Protein AF-A0A933XWE4-F1 (afdb_monomer)

Structure (mmCIF, N/CA/C/O backbone):
data_AF-A0A933XWE4-F1
#
_entry.id   AF-A0A933XWE4-F1
#
loop_
_atom_site.group_PDB
_atom_site.id
_atom_site.type_symbol
_atom_site.label_atom_id
_atom_site.label_alt_id
_atom_site.label_comp_id
_atom_site.label_asym_id
_atom_site.label_entity_id
_atom_site.label_seq_id
_atom_site.pdbx_PDB_ins_code
_atom_site.Cartn_x
_atom_site.Cartn_y
_atom_site.Cartn_z
_atom_site.occupancy
_atom_site.B_iso_or_equiv
_atom_site.auth_seq_id
_atom_site.auth_comp_id
_atom_site.auth_asym_id
_atom_site.auth_atom_id
_atom_site.pdbx_PDB_model_num
ATOM 1 N N . MET A 1 1 ? 40.757 90.694 -33.654 1.00 44.16 1 MET A N 1
ATOM 2 C CA . MET A 1 1 ? 40.152 89.371 -33.926 1.00 44.16 1 MET A CA 1
ATOM 3 C C . MET A 1 1 ? 39.195 89.024 -32.798 1.00 44.16 1 MET A C 1
ATOM 5 O O . MET A 1 1 ? 39.593 88.466 -31.791 1.00 44.16 1 MET A O 1
ATOM 9 N N . SER A 1 2 ? 37.948 89.461 -32.940 1.00 42.09 2 SER A N 1
ATOM 10 C CA . SER A 1 2 ? 36.821 89.141 -32.066 1.00 42.09 2 SER A CA 1
ATOM 11 C C . SER A 1 2 ? 35.591 89.208 -32.957 1.00 42.09 2 SER A C 1
ATOM 13 O O . SER A 1 2 ? 35.287 90.274 -33.492 1.00 42.09 2 SER A O 1
ATOM 15 N N . ARG A 1 3 ? 34.948 88.066 -33.201 1.00 41.84 3 ARG A N 1
ATOM 16 C CA . ARG A 1 3 ? 33.628 87.997 -33.830 1.00 41.84 3 ARG A CA 1
ATOM 17 C C . ARG A 1 3 ? 32.854 86.848 -33.199 1.00 41.84 3 ARG A C 1
ATOM 19 O O . ARG A 1 3 ? 33.143 85.682 -33.437 1.00 41.84 3 ARG A O 1
ATOM 26 N N . ARG A 1 4 ? 31.881 87.232 -32.374 1.00 46.72 4 ARG A N 1
ATOM 27 C CA . ARG A 1 4 ? 30.731 86.413 -31.993 1.00 46.72 4 ARG A CA 1
ATOM 28 C C . ARG A 1 4 ? 29.883 86.168 -33.239 1.00 46.72 4 ARG A C 1
ATOM 30 O O . ARG A 1 4 ? 29.555 87.133 -33.924 1.00 46.72 4 ARG A O 1
ATOM 37 N N . ILE A 1 5 ? 29.502 84.916 -33.481 1.00 51.56 5 ILE A N 1
ATOM 38 C CA . ILE A 1 5 ? 28.400 84.541 -34.374 1.00 51.56 5 ILE A CA 1
ATOM 39 C C . ILE A 1 5 ? 27.646 83.374 -33.711 1.00 51.56 5 ILE A C 1
ATOM 41 O O . ILE A 1 5 ? 28.130 82.251 -33.658 1.00 51.56 5 ILE A O 1
ATOM 45 N N . MET A 1 6 ? 26.476 83.685 -33.165 1.00 41.25 6 MET A N 1
ATOM 46 C CA . MET A 1 6 ? 25.270 82.836 -33.153 1.00 41.25 6 MET A CA 1
ATOM 47 C C . MET A 1 6 ? 24.348 83.407 -34.254 1.00 41.25 6 MET A C 1
ATOM 49 O O . MET A 1 6 ? 24.630 84.536 -34.675 1.00 41.25 6 MET A O 1
ATOM 53 N N . PRO A 1 7 ? 23.229 82.785 -34.688 1.00 52.88 7 PRO A N 1
ATOM 54 C CA . PRO A 1 7 ? 22.579 81.516 -34.299 1.00 52.88 7 PRO A CA 1
ATOM 55 C C . PRO A 1 7 ? 22.177 80.651 -35.529 1.00 52.88 7 PRO A C 1
ATOM 57 O O . PRO A 1 7 ? 22.310 81.118 -36.647 1.00 52.88 7 PRO A O 1
ATOM 60 N N . VAL A 1 8 ? 21.593 79.455 -35.350 1.00 47.91 8 VAL A N 1
ATOM 61 C CA . VAL A 1 8 ? 20.372 79.033 -36.084 1.00 47.91 8 VAL A CA 1
ATOM 62 C C . VAL A 1 8 ? 19.588 78.057 -35.204 1.00 47.91 8 VAL A C 1
ATOM 64 O O . VAL A 1 8 ? 20.104 77.055 -34.718 1.00 47.91 8 VAL A O 1
ATOM 67 N N . LEU A 1 9 ? 18.328 78.419 -35.006 1.00 45.09 9 LEU A N 1
ATOM 68 C CA . LEU A 1 9 ? 17.251 77.717 -34.331 1.00 45.09 9 LEU A CA 1
ATOM 69 C C . LEU A 1 9 ? 16.587 76.752 -35.331 1.00 45.09 9 LEU A C 1
ATOM 71 O O . LEU A 1 9 ? 16.231 77.187 -36.423 1.00 45.09 9 LEU A O 1
ATOM 75 N N . ALA A 1 10 ? 16.356 75.491 -34.968 1.00 45.69 10 ALA A N 1
ATOM 76 C CA . ALA A 1 10 ? 15.346 74.663 -35.631 1.00 45.69 10 ALA A CA 1
ATOM 77 C C . ALA A 1 10 ? 14.723 73.698 -34.618 1.00 45.69 10 ALA A C 1
ATOM 79 O O . ALA A 1 10 ? 15.380 72.822 -34.061 1.00 45.69 10 ALA A O 1
ATOM 80 N N . ALA A 1 11 ? 13.446 73.941 -34.351 1.00 49.00 11 ALA A N 1
ATOM 81 C CA . ALA A 1 11 ? 12.576 73.178 -33.481 1.00 49.00 11 ALA A CA 1
ATOM 82 C C . ALA A 1 11 ? 12.181 71.840 -34.117 1.00 49.00 11 ALA A C 1
ATOM 84 O O . ALA A 1 11 ? 11.856 71.825 -35.299 1.00 49.00 11 ALA A O 1
ATOM 85 N N . VAL A 1 12 ? 12.082 70.770 -33.322 1.00 52.06 12 VAL A N 1
ATOM 86 C CA . VAL A 1 12 ? 11.165 69.651 -33.600 1.00 52.06 12 VAL A CA 1
ATOM 87 C C . VAL A 1 12 ? 10.596 69.139 -32.272 1.00 52.06 12 VAL A C 1
ATOM 89 O O . VAL A 1 12 ? 11.268 68.488 -31.480 1.00 52.06 12 VAL A O 1
ATOM 92 N N . THR A 1 13 ? 9.363 69.577 -32.025 1.00 46.75 13 THR A N 1
ATOM 93 C CA . THR A 1 13 ? 8.216 68.859 -31.444 1.00 46.75 13 THR A CA 1
ATOM 94 C C . THR A 1 13 ? 8.470 67.529 -30.730 1.00 46.75 13 THR A C 1
ATOM 96 O O . THR A 1 13 ? 8.999 66.578 -31.302 1.00 46.75 13 THR A O 1
ATOM 99 N N . GLY A 1 14 ? 7.977 67.453 -29.493 1.00 47.03 14 GLY A N 1
ATOM 100 C CA . GLY A 1 14 ? 8.061 66.270 -28.653 1.00 47.03 14 GLY A CA 1
ATOM 101 C C . GLY A 1 14 ? 7.287 65.054 -29.148 1.00 47.03 14 GLY A C 1
ATOM 102 O O . GLY A 1 14 ? 6.344 65.164 -29.920 1.00 47.03 14 GLY A O 1
ATOM 103 N N . VAL A 1 15 ? 7.665 63.909 -28.588 1.00 54.28 15 VAL A N 1
ATOM 104 C CA . VAL A 1 15 ? 6.812 62.747 -28.346 1.00 54.28 15 VAL A CA 1
ATOM 105 C C . VAL A 1 15 ? 7.338 62.110 -27.059 1.00 54.28 15 VAL A C 1
ATOM 107 O O . VAL A 1 15 ? 8.483 61.667 -26.991 1.00 54.28 15 VAL A O 1
ATOM 110 N N . LEU A 1 16 ? 6.500 62.107 -26.022 1.00 53.75 16 LEU A N 1
ATOM 111 C CA . LEU A 1 16 ? 6.608 61.220 -24.868 1.00 53.75 16 LEU A CA 1
ATOM 112 C C . LEU A 1 16 ? 6.594 59.778 -25.384 1.00 53.75 16 LEU A C 1
ATOM 114 O O . LEU A 1 16 ? 5.532 59.235 -25.675 1.00 53.75 16 LEU A O 1
ATOM 118 N N . LEU A 1 17 ? 7.764 59.160 -25.512 1.00 51.81 17 LEU A N 1
ATOM 119 C CA . LEU A 1 17 ? 7.870 57.731 -25.768 1.00 51.81 17 LEU A CA 1
ATOM 120 C C . LEU A 1 17 ? 8.214 57.056 -24.444 1.00 51.81 17 LEU A C 1
ATOM 122 O O . LEU A 1 17 ? 9.366 56.990 -24.021 1.00 51.81 17 LEU A O 1
ATOM 126 N N . PHE A 1 18 ? 7.147 56.617 -23.774 1.00 53.03 18 PHE A N 1
ATOM 127 C CA . PHE A 1 18 ? 7.153 55.610 -22.723 1.00 53.03 18 PHE A CA 1
ATOM 128 C C . PHE A 1 18 ? 7.928 54.379 -23.220 1.00 53.03 18 PHE A C 1
ATOM 130 O O . PHE A 1 18 ? 7.352 53.430 -23.745 1.00 53.03 18 PHE A O 1
ATOM 137 N N . LEU A 1 19 ? 9.245 54.359 -23.029 1.00 53.38 19 LEU A N 1
ATOM 138 C CA . LEU A 1 19 ? 10.004 53.115 -22.968 1.00 53.38 19 LEU A CA 1
ATOM 139 C C . LEU A 1 19 ? 9.802 52.544 -21.567 1.00 53.38 19 LEU A C 1
ATOM 141 O O . LEU A 1 19 ? 10.686 52.544 -20.715 1.00 53.38 19 LEU A O 1
ATOM 145 N N . GLY A 1 20 ? 8.569 52.086 -21.334 1.00 49.78 20 GLY A N 1
ATOM 146 C CA . GLY A 1 20 ? 8.285 51.102 -20.312 1.00 49.78 20 GLY A CA 1
ATOM 147 C C . GLY A 1 20 ? 9.062 49.853 -20.686 1.00 49.78 20 GLY A C 1
ATOM 148 O O . GLY A 1 20 ? 8.585 49.020 -21.452 1.00 49.78 20 GLY A O 1
ATOM 149 N N . VAL A 1 21 ? 10.287 49.752 -20.175 1.00 55.03 21 VAL A N 1
ATOM 150 C CA . VAL A 1 21 ? 11.018 48.495 -20.114 1.00 55.03 21 VAL A CA 1
ATOM 151 C C . VAL A 1 21 ? 10.189 47.601 -19.198 1.00 55.03 21 VAL A C 1
ATOM 153 O O . VAL A 1 21 ? 10.363 47.588 -17.982 1.00 55.03 21 VAL A O 1
ATOM 156 N N . CYS A 1 22 ? 9.228 46.886 -19.783 1.00 47.56 22 CYS A N 1
ATOM 157 C CA . CYS A 1 22 ? 8.700 45.677 -19.188 1.00 47.56 22 CYS A CA 1
ATOM 158 C C . CYS A 1 22 ? 9.882 44.713 -19.128 1.00 47.56 22 CYS A C 1
ATOM 160 O O . CYS A 1 22 ? 10.109 43.931 -20.050 1.00 47.56 22 CYS A O 1
ATOM 162 N N . LEU A 1 23 ? 10.653 44.777 -18.037 1.00 55.56 23 LEU A N 1
ATOM 163 C CA . LEU A 1 23 ? 11.290 43.579 -17.528 1.00 55.56 23 LEU A CA 1
ATOM 164 C C . LEU A 1 23 ? 10.131 42.631 -17.243 1.00 55.56 23 LEU A C 1
ATOM 166 O O . LEU A 1 23 ? 9.536 42.657 -16.168 1.00 55.56 23 LEU A O 1
ATOM 170 N N . ALA A 1 24 ? 9.778 41.830 -18.245 1.00 52.16 24 ALA A N 1
ATOM 171 C CA . ALA A 1 24 ? 9.102 40.576 -18.032 1.00 52.16 24 ALA A CA 1
ATOM 172 C C . ALA A 1 24 ? 10.086 39.732 -17.223 1.00 52.16 24 ALA A C 1
ATOM 174 O O . ALA A 1 24 ? 10.819 38.896 -17.748 1.00 52.16 24 ALA A O 1
ATOM 175 N N . THR A 1 25 ? 10.135 39.996 -15.917 1.00 52.78 25 THR A N 1
ATOM 176 C CA . THR A 1 25 ? 10.432 38.962 -14.956 1.00 52.78 25 THR A CA 1
ATOM 177 C C . THR A 1 25 ? 9.382 37.907 -15.255 1.00 52.78 25 THR A C 1
ATOM 179 O O . THR A 1 25 ? 8.219 38.003 -14.866 1.00 52.78 25 THR A O 1
ATOM 182 N N . THR A 1 26 ? 9.773 36.909 -16.050 1.00 50.06 26 THR A N 1
ATOM 183 C CA . THR A 1 26 ? 9.203 35.584 -15.890 1.00 50.06 26 THR A CA 1
ATOM 184 C C . THR A 1 26 ? 9.418 35.297 -14.416 1.00 50.06 26 THR A C 1
ATOM 186 O O . THR A 1 26 ? 10.503 34.948 -13.959 1.00 50.06 26 THR A O 1
ATOM 189 N N . THR A 1 27 ? 8.391 35.610 -13.634 1.00 46.41 27 THR A N 1
ATOM 190 C CA . THR A 1 27 ? 8.174 34.986 -12.356 1.00 46.41 27 THR A CA 1
ATOM 191 C C . THR A 1 27 ? 8.066 33.532 -12.748 1.00 46.41 27 THR A C 1
ATOM 193 O O . THR A 1 27 ? 7.075 33.101 -13.335 1.00 46.41 27 THR A O 1
ATOM 196 N N . TYR A 1 28 ? 9.175 32.814 -12.583 1.00 41.78 28 TYR A N 1
ATOM 197 C CA . TYR A 1 28 ? 9.176 31.371 -12.622 1.00 41.78 28 TYR A CA 1
ATOM 198 C C . TYR A 1 28 ? 8.168 30.978 -11.552 1.00 41.78 28 TYR A C 1
ATOM 200 O O . TYR A 1 28 ? 8.438 31.056 -10.353 1.00 41.78 28 TYR A O 1
ATOM 208 N N . ARG A 1 29 ? 6.931 30.752 -11.994 1.00 43.66 29 ARG A N 1
ATOM 209 C CA . ARG A 1 29 ? 5.822 30.374 -11.144 1.00 43.66 29 ARG A CA 1
ATOM 210 C C . ARG A 1 29 ? 6.191 28.967 -10.737 1.00 43.66 29 ARG A C 1
ATOM 212 O O . ARG A 1 29 ? 6.047 28.049 -11.538 1.00 43.66 29 ARG A O 1
ATOM 219 N N . GLY A 1 30 ? 6.821 28.867 -9.565 1.00 41.59 30 GLY A N 1
ATOM 220 C CA . GLY A 1 30 ? 7.278 27.607 -9.013 1.00 41.59 30 GLY A CA 1
ATOM 221 C C . GLY A 1 30 ? 6.156 26.606 -9.190 1.00 41.59 30 GLY A C 1
ATOM 222 O O . GLY A 1 30 ? 5.011 26.901 -8.833 1.00 41.59 30 GLY A O 1
ATOM 223 N N . HIS A 1 31 ? 6.473 25.474 -9.814 1.00 38.72 31 HIS A N 1
ATOM 224 C CA . HIS A 1 31 ? 5.598 24.325 -9.735 1.00 38.72 31 HIS A CA 1
ATOM 225 C C . HIS A 1 31 ? 5.298 24.142 -8.251 1.00 38.72 31 HIS A C 1
ATOM 227 O O . HIS A 1 31 ? 6.202 23.888 -7.457 1.00 38.72 31 HIS A O 1
ATOM 233 N N . THR A 1 32 ? 4.046 24.375 -7.867 1.00 39.50 32 THR A N 1
ATOM 234 C CA . THR A 1 32 ? 3.511 23.893 -6.604 1.00 39.50 32 THR A CA 1
ATOM 235 C C . THR A 1 32 ? 3.770 22.397 -6.625 1.00 39.50 32 THR A C 1
ATOM 237 O O . THR A 1 32 ? 3.114 21.677 -7.379 1.00 39.50 32 THR A O 1
ATOM 240 N N . SER A 1 33 ? 4.804 21.967 -5.902 1.00 38.66 33 SER A N 1
ATOM 241 C CA . SER A 1 33 ? 5.084 20.562 -5.652 1.00 38.66 33 SER A CA 1
ATOM 242 C C . SER A 1 33 ? 3.788 19.948 -5.151 1.00 38.66 33 SER A C 1
ATOM 244 O O . SER A 1 33 ? 3.179 20.486 -4.220 1.00 38.66 33 SER A O 1
ATOM 246 N N . VAL A 1 34 ? 3.325 18.895 -5.818 1.00 33.50 34 VAL A N 1
ATOM 247 C CA . VAL A 1 34 ? 2.153 18.167 -5.350 1.00 33.50 34 VAL A CA 1
ATOM 248 C C . VAL A 1 34 ? 2.446 17.676 -3.934 1.00 33.50 34 VAL A C 1
ATOM 250 O O . VAL A 1 34 ? 3.563 17.302 -3.588 1.00 33.50 34 VAL A O 1
ATOM 253 N N . GLU A 1 35 ? 1.412 17.799 -3.120 1.00 39.75 35 GLU A N 1
ATOM 254 C CA . GLU A 1 35 ? 1.276 17.474 -1.710 1.00 39.75 35 GLU A CA 1
ATOM 255 C C . GLU A 1 35 ? 1.380 15.952 -1.509 1.00 39.75 35 GLU A C 1
ATOM 257 O O . GLU A 1 35 ? 0.400 15.280 -1.197 1.00 39.75 35 GLU A O 1
ATOM 262 N N . GLU A 1 36 ? 2.548 15.377 -1.793 1.00 43.97 36 GLU A N 1
ATOM 263 C CA . GLU A 1 36 ? 2.801 13.953 -1.581 1.00 43.97 36 GLU A CA 1
ATOM 264 C C . GLU A 1 36 ? 3.171 13.705 -0.112 1.00 43.97 36 GLU A C 1
ATOM 266 O O . GLU A 1 36 ? 4.017 14.421 0.447 1.00 43.97 36 GLU A O 1
ATOM 271 N N . PRO A 1 37 ? 2.505 12.741 0.558 1.00 47.03 37 PRO A N 1
ATOM 272 C CA . PRO A 1 37 ? 2.812 12.407 1.938 1.00 47.03 37 PRO A CA 1
ATOM 273 C C . PRO A 1 37 ? 4.269 11.969 2.027 1.00 47.03 37 PRO A C 1
ATOM 275 O O . PRO A 1 37 ? 4.711 11.116 1.265 1.00 47.03 37 PRO A O 1
ATOM 278 N N . GLN A 1 38 ? 5.004 12.569 2.962 1.00 41.25 38 GLN A N 1
ATOM 279 C CA . GLN A 1 38 ? 6.410 12.247 3.162 1.00 41.25 38 GLN A CA 1
ATOM 280 C C . GLN A 1 38 ? 6.559 10.752 3.472 1.00 41.25 38 GLN A C 1
ATOM 282 O O . GLN A 1 38 ? 5.793 10.230 4.292 1.00 41.25 38 GLN A O 1
ATOM 287 N N . PRO A 1 39 ? 7.531 10.070 2.855 1.00 55.03 39 PRO A N 1
ATOM 288 C CA . PRO A 1 39 ? 7.786 8.672 3.142 1.00 55.03 39 PRO A CA 1
ATOM 289 C C . PRO A 1 39 ? 8.041 8.403 4.622 1.00 55.03 39 PRO A C 1
ATOM 291 O O . PRO A 1 39 ? 8.788 9.128 5.278 1.00 55.03 39 PRO A O 1
ATOM 294 N N . THR A 1 40 ? 7.429 7.344 5.150 1.00 64.25 40 THR A N 1
ATOM 295 C CA . THR A 1 40 ? 7.523 6.982 6.577 1.00 64.25 40 THR A CA 1
ATOM 296 C C . THR A 1 40 ? 8.461 5.804 6.839 1.00 64.25 40 THR A C 1
ATOM 298 O O . THR A 1 40 ? 8.684 5.431 7.990 1.00 64.25 40 THR A O 1
ATOM 301 N N . SER A 1 41 ? 9.028 5.218 5.780 1.00 77.44 41 SER A N 1
ATOM 302 C CA . SER A 1 41 ? 10.003 4.129 5.848 1.00 77.44 41 SER A CA 1
ATOM 303 C C . SER A 1 41 ? 11.023 4.216 4.713 1.00 77.44 41 SER A C 1
ATOM 305 O O . SER A 1 41 ? 10.725 4.748 3.641 1.00 77.44 41 SER A O 1
ATOM 307 N N . ASP A 1 42 ? 12.199 3.622 4.919 1.00 82.75 42 ASP A N 1
ATOM 308 C CA . ASP A 1 42 ? 13.248 3.536 3.895 1.00 82.75 42 ASP A CA 1
ATOM 309 C C . ASP A 1 42 ? 12.757 2.798 2.639 1.00 82.75 42 ASP A C 1
ATOM 311 O O . ASP A 1 42 ? 13.038 3.210 1.517 1.00 82.75 42 ASP A O 1
ATOM 315 N N . GLY A 1 43 ? 11.938 1.755 2.810 1.00 88.88 43 GLY A N 1
ATOM 316 C CA . GLY A 1 43 ? 11.326 1.029 1.697 1.00 88.88 43 GLY A CA 1
ATOM 317 C C . GLY A 1 43 ? 10.391 1.895 0.851 1.00 88.88 43 GLY A C 1
ATOM 318 O O . GLY A 1 43 ? 10.402 1.777 -0.374 1.00 88.88 43 GLY A O 1
ATOM 319 N N . GLN A 1 44 ? 9.626 2.791 1.486 1.00 83.88 44 GLN A N 1
ATOM 320 C CA . GLN A 1 44 ? 8.777 3.753 0.783 1.00 83.88 44 GLN A CA 1
ATOM 321 C C . GLN A 1 44 ? 9.611 4.795 0.031 1.00 83.88 44 GLN A C 1
ATOM 323 O O . GLN A 1 44 ? 9.346 5.024 -1.146 1.00 83.88 44 GLN A O 1
ATOM 328 N N . LEU A 1 45 ? 10.642 5.366 0.671 1.00 84.25 45 LEU A N 1
ATOM 329 C CA . LEU A 1 45 ? 11.567 6.311 0.026 1.00 84.25 45 LEU A CA 1
ATOM 330 C C . LEU A 1 45 ? 12.157 5.706 -1.245 1.00 84.25 45 LEU A C 1
ATOM 332 O O . LEU A 1 45 ? 12.066 6.287 -2.318 1.00 84.25 45 LEU A O 1
ATOM 336 N N . ILE A 1 46 ? 12.700 4.492 -1.141 1.00 95.00 46 ILE A N 1
ATOM 337 C CA . ILE A 1 46 ? 13.326 3.813 -2.277 1.00 95.00 46 ILE A CA 1
ATOM 338 C C . ILE A 1 46 ? 12.292 3.498 -3.364 1.00 95.00 46 ILE A C 1
ATOM 340 O O . ILE A 1 46 ? 12.602 3.610 -4.546 1.00 95.00 46 ILE A O 1
ATOM 344 N N . PHE A 1 47 ? 11.074 3.097 -2.994 1.00 93.19 47 PHE A N 1
ATOM 345 C CA . PHE A 1 47 ? 10.003 2.821 -3.953 1.00 93.19 47 PHE A CA 1
ATOM 346 C C . PHE A 1 47 ? 9.608 4.071 -4.756 1.00 93.19 47 PHE A C 1
ATOM 348 O O . PHE A 1 47 ? 9.374 3.984 -5.964 1.00 93.19 47 PHE A O 1
ATOM 355 N N . GLU A 1 48 ? 9.557 5.227 -4.101 1.00 86.38 48 GLU A N 1
ATOM 356 C CA . GLU A 1 48 ? 9.273 6.517 -4.730 1.00 86.38 48 GLU A CA 1
ATOM 357 C C . GLU A 1 48 ? 10.457 6.998 -5.581 1.00 86.38 48 GLU A C 1
ATOM 359 O O . GLU A 1 48 ? 10.294 7.221 -6.782 1.00 86.38 48 GLU A O 1
ATOM 364 N N . ASP A 1 49 ? 11.663 7.040 -5.009 1.00 88.94 49 ASP A N 1
ATOM 365 C CA . ASP A 1 49 ? 12.886 7.527 -5.661 1.00 88.94 49 ASP A CA 1
ATOM 366 C C . ASP A 1 49 ? 13.301 6.676 -6.868 1.00 88.94 49 ASP A C 1
ATOM 368 O O . ASP A 1 49 ? 13.800 7.191 -7.871 1.00 88.94 49 ASP A O 1
ATOM 372 N N . ALA A 1 50 ? 13.083 5.359 -6.803 1.00 94.62 50 ALA A N 1
ATOM 373 C CA . ALA A 1 50 ? 13.335 4.461 -7.927 1.00 94.62 50 ALA A CA 1
ATOM 374 C C . ALA A 1 50 ? 12.274 4.588 -9.036 1.00 94.62 50 ALA A C 1
ATOM 376 O O . ALA A 1 50 ? 12.406 3.957 -10.084 1.00 94.62 50 ALA A O 1
ATOM 377 N N . GLY A 1 51 ? 11.221 5.387 -8.835 1.00 92.75 51 GLY A N 1
ATOM 378 C CA . GLY A 1 51 ? 10.159 5.597 -9.811 1.00 92.75 51 GLY A CA 1
ATOM 379 C C . GLY A 1 51 ? 9.170 4.436 -9.911 1.00 92.75 51 GLY A C 1
ATOM 380 O O . GLY A 1 51 ? 8.402 4.379 -10.873 1.00 92.75 51 GLY A O 1
ATOM 381 N N . CYS A 1 52 ? 9.131 3.521 -8.933 1.00 96.62 52 CYS A N 1
ATOM 382 C CA . CYS A 1 52 ? 8.174 2.410 -8.925 1.00 96.62 52 CYS A CA 1
ATOM 383 C C . CYS A 1 52 ? 6.728 2.930 -8.946 1.00 96.62 52 CYS A C 1
ATOM 385 O O . CYS A 1 52 ? 5.871 2.355 -9.622 1.00 96.62 52 CYS A O 1
ATOM 387 N N . VAL A 1 53 ? 6.477 4.060 -8.273 1.00 87.12 53 VAL A N 1
ATOM 388 C CA . VAL A 1 53 ? 5.182 4.763 -8.239 1.00 87.12 53 VAL A CA 1
ATOM 389 C C . VAL A 1 53 ? 4.666 5.180 -9.614 1.00 87.12 53 VAL A C 1
ATOM 391 O O . VAL A 1 53 ? 3.455 5.242 -9.810 1.00 87.12 53 VAL A O 1
ATOM 394 N N . MET A 1 54 ? 5.546 5.400 -10.595 1.00 88.62 54 MET A N 1
ATOM 395 C CA . MET A 1 54 ? 5.137 5.827 -11.936 1.00 88.62 54 MET A CA 1
ATOM 396 C C . MET A 1 54 ? 4.297 4.766 -12.646 1.00 88.62 54 MET A C 1
ATOM 398 O O . MET A 1 54 ? 3.441 5.110 -13.455 1.00 88.62 54 MET A O 1
ATOM 402 N N . CYS A 1 55 ? 4.506 3.490 -12.316 1.00 96.56 55 CYS A N 1
ATOM 403 C CA . CYS A 1 55 ? 3.745 2.368 -12.864 1.00 96.56 55 CYS A CA 1
ATOM 404 C C . CYS A 1 55 ? 2.828 1.737 -11.809 1.00 96.56 55 CYS A C 1
ATOM 406 O O . CYS A 1 55 ? 1.663 1.459 -12.076 1.00 96.56 55 CYS A O 1
ATOM 408 N N . HIS A 1 56 ? 3.336 1.514 -10.598 1.00 95.25 56 HIS A N 1
ATOM 409 C CA . HIS A 1 56 ? 2.600 0.815 -9.544 1.00 95.25 56 HIS A CA 1
ATOM 410 C C . HIS A 1 56 ? 1.690 1.725 -8.708 1.00 95.25 56 HIS A C 1
ATOM 412 O O . HIS A 1 56 ? 0.841 1.212 -7.980 1.00 95.25 56 HIS A O 1
ATOM 418 N N . GLY A 1 57 ? 1.832 3.049 -8.834 1.00 83.88 57 GLY A N 1
ATOM 419 C CA . GLY A 1 57 ? 1.072 4.045 -8.082 1.00 83.88 57 GLY A CA 1
ATOM 420 C C . GLY A 1 57 ? 1.544 4.192 -6.632 1.00 83.88 57 GLY A C 1
ATOM 421 O O . GLY A 1 57 ? 2.067 3.257 -6.027 1.00 83.88 57 GLY A O 1
ATOM 422 N N . TYR A 1 58 ? 1.308 5.363 -6.032 1.00 74.75 58 TYR A N 1
ATOM 423 C CA . TYR A 1 58 ? 1.595 5.621 -4.607 1.00 74.75 58 TYR A CA 1
ATOM 424 C C . TYR A 1 58 ? 0.803 4.713 -3.658 1.00 74.75 58 TYR A C 1
ATOM 426 O O . TYR A 1 58 ? 1.179 4.517 -2.506 1.00 74.75 58 TYR A O 1
ATOM 434 N N . GLN A 1 59 ? -0.322 4.175 -4.133 1.00 74.81 59 GLN A N 1
ATOM 435 C CA . GLN A 1 59 ? -1.192 3.279 -3.370 1.00 74.81 59 GLN A CA 1
ATOM 436 C C . GLN A 1 59 ? -0.934 1.802 -3.690 1.00 74.81 59 GLN A C 1
ATOM 438 O O . GLN A 1 59 ? -1.613 0.951 -3.131 1.00 74.81 59 GLN A O 1
ATOM 443 N N . GLY A 1 60 ? 0.020 1.494 -4.578 1.00 84.00 60 GLY A N 1
ATOM 444 C CA . GLY A 1 60 ? 0.355 0.124 -4.960 1.00 84.00 60 GLY A CA 1
ATOM 445 C C . GLY A 1 60 ? -0.687 -0.568 -5.845 1.00 84.00 60 GLY A C 1
ATOM 446 O O . GLY A 1 60 ? -0.600 -1.777 -6.017 1.00 84.00 60 GLY A O 1
ATOM 447 N N . MET A 1 61 ? -1.659 0.152 -6.415 1.00 82.69 61 MET A N 1
ATOM 448 C CA . MET A 1 61 ? -2.797 -0.427 -7.150 1.00 82.69 61 MET A CA 1
ATOM 449 C C . MET A 1 61 ? -2.487 -0.789 -8.615 1.00 82.69 61 MET A C 1
ATOM 451 O O . MET A 1 61 ? -3.353 -1.285 -9.342 1.00 82.69 61 MET A O 1
ATOM 455 N N . GLY A 1 62 ? -1.257 -0.556 -9.078 1.00 90.81 62 GLY A N 1
ATOM 456 C CA . GLY A 1 62 ? -0.890 -0.804 -10.473 1.00 90.81 62 GLY A CA 1
ATOM 457 C C . GLY A 1 62 ? -1.534 0.184 -11.451 1.00 90.81 62 GLY A C 1
ATOM 458 O O . GLY A 1 62 ? -1.823 -0.182 -12.589 1.00 90.81 62 GLY A O 1
ATOM 459 N N . ASP A 1 63 ? -1.808 1.401 -10.982 1.00 83.00 63 ASP A N 1
ATOM 460 C CA . ASP A 1 63 ? -2.517 2.487 -11.668 1.00 83.00 63 ASP A CA 1
ATOM 461 C C . ASP A 1 63 ? -1.688 3.785 -11.707 1.00 83.00 63 ASP A C 1
ATOM 463 O O . ASP A 1 63 ? -2.229 4.890 -11.760 1.00 83.00 63 ASP A O 1
ATOM 467 N N . GLY A 1 64 ? -0.357 3.660 -11.658 1.00 83.00 64 GLY A N 1
ATOM 468 C CA . GLY A 1 64 ? 0.542 4.803 -11.795 1.00 83.00 64 GLY A CA 1
ATOM 469 C C . GLY A 1 64 ? 0.366 5.514 -13.141 1.00 83.00 64 GLY A C 1
ATOM 470 O O . GLY A 1 64 ? -0.191 4.956 -14.083 1.00 83.00 64 GLY A O 1
ATOM 471 N N . LEU A 1 65 ? 0.886 6.741 -13.253 1.00 86.00 65 LEU A N 1
ATOM 472 C CA . LEU A 1 65 ? 0.745 7.598 -14.441 1.00 86.00 65 LEU A CA 1
ATOM 473 C C . LEU A 1 65 ? 1.050 6.887 -15.775 1.00 86.00 65 LEU A C 1
ATOM 475 O O . LEU A 1 65 ? 0.456 7.215 -16.798 1.00 86.00 65 LEU A O 1
ATOM 479 N N . LEU A 1 66 ? 1.991 5.942 -15.775 1.00 90.50 66 LEU A N 1
ATOM 480 C CA . LEU A 1 66 ? 2.413 5.207 -16.966 1.00 90.50 66 LEU A CA 1
ATOM 481 C C . LEU A 1 66 ? 1.614 3.921 -17.214 1.00 90.50 66 LEU A C 1
ATOM 483 O O . LEU A 1 66 ? 1.751 3.346 -18.289 1.00 90.50 66 LEU A O 1
ATOM 487 N N . ALA A 1 67 ? 0.800 3.458 -16.260 1.00 90.00 67 ALA A N 1
ATOM 488 C CA . ALA A 1 67 ? 0.164 2.141 -16.287 1.00 90.00 67 ALA A CA 1
ATOM 489 C C . ALA A 1 67 ? -0.746 1.923 -17.507 1.00 90.00 67 ALA A C 1
ATOM 491 O O . ALA A 1 67 ? -0.679 0.858 -18.120 1.00 90.00 67 ALA A O 1
ATOM 492 N N . ASP A 1 68 ? -1.537 2.927 -17.896 1.00 87.56 68 ASP A N 1
ATOM 493 C CA . ASP A 1 68 ? -2.491 2.832 -19.015 1.00 87.56 68 ASP A CA 1
ATOM 494 C C . ASP A 1 68 ? -1.812 2.667 -20.387 1.00 87.56 68 ASP A C 1
ATOM 496 O O . ASP A 1 68 ? -2.436 2.207 -21.342 1.00 87.56 68 ASP A O 1
ATOM 500 N N . GLY A 1 69 ? -0.530 3.032 -20.501 1.00 88.88 69 GLY A N 1
ATOM 501 C CA . GLY A 1 69 ? 0.248 2.909 -21.736 1.00 88.88 69 GLY A CA 1
ATOM 502 C C . GLY A 1 69 ? 0.962 1.566 -21.907 1.00 88.88 69 GLY A C 1
ATOM 503 O O . GLY A 1 69 ? 1.653 1.377 -22.908 1.00 88.88 69 GLY A O 1
ATOM 504 N N . LEU A 1 70 ? 0.855 0.651 -20.939 1.00 91.50 70 LEU A N 1
ATOM 505 C CA . LEU A 1 70 ? 1.600 -0.608 -20.935 1.00 91.50 70 LEU A CA 1
ATOM 506 C C . LEU A 1 70 ? 0.743 -1.766 -21.447 1.00 91.50 70 LEU A C 1
ATOM 508 O O . LEU A 1 70 ? -0.381 -1.967 -20.998 1.00 91.50 70 LEU A O 1
ATOM 512 N N . GLU A 1 71 ? 1.312 -2.602 -22.320 1.00 92.19 71 GLU A N 1
ATOM 513 C CA . GLU A 1 71 ? 0.642 -3.824 -22.798 1.00 92.19 71 GLU A CA 1
ATOM 514 C C . GLU A 1 71 ? 0.323 -4.799 -21.655 1.00 92.19 71 GLU A C 1
ATOM 516 O O . GLU A 1 71 ? -0.702 -5.478 -21.661 1.00 92.19 71 GLU A O 1
ATOM 521 N N . THR A 1 72 ? 1.209 -4.867 -20.657 1.00 90.69 72 THR A N 1
ATOM 522 C CA . THR A 1 72 ? 1.000 -5.639 -19.429 1.00 90.69 72 THR A CA 1
ATOM 523 C C . THR A 1 72 ? 0.767 -4.681 -18.273 1.00 90.69 72 THR A C 1
ATOM 525 O O . THR A 1 72 ? 1.662 -3.910 -17.922 1.00 90.69 72 THR A O 1
ATOM 528 N N . LYS A 1 73 ? -0.411 -4.767 -17.645 1.00 92.50 73 LYS A N 1
ATOM 529 C CA . LYS A 1 73 ? -0.731 -3.938 -16.482 1.00 92.50 73 LYS A CA 1
ATOM 530 C C . LYS A 1 73 ? 0.254 -4.220 -15.331 1.00 92.50 73 LYS A C 1
ATOM 532 O O . LYS A 1 73 ? 0.501 -5.396 -15.029 1.00 92.50 73 LYS A O 1
ATOM 537 N N . PRO A 1 74 ? 0.794 -3.182 -14.664 1.00 96.25 74 PRO A N 1
ATOM 538 C CA . PRO A 1 74 ? 1.579 -3.355 -13.450 1.00 96.25 74 PRO A CA 1
ATOM 539 C C . PRO A 1 74 ? 0.802 -4.136 -12.390 1.00 96.25 74 PRO A C 1
ATOM 541 O O . PRO A 1 74 ? -0.425 -4.062 -12.302 1.00 96.25 74 PRO A O 1
ATOM 544 N N . ARG A 1 75 ? 1.521 -4.913 -11.578 1.00 94.50 75 ARG A N 1
ATOM 545 C CA . ARG A 1 75 ? 0.883 -5.702 -10.524 1.00 94.50 75 ARG A CA 1
ATOM 546 C C . ARG A 1 75 ? 0.262 -4.783 -9.475 1.00 94.50 75 ARG A C 1
ATOM 548 O O . ARG A 1 75 ? 0.929 -3.869 -8.996 1.00 94.50 75 ARG A O 1
ATOM 555 N N . ASP A 1 76 ? -0.980 -5.089 -9.122 1.00 89.38 76 ASP A N 1
ATOM 556 C CA . ASP A 1 76 ? -1.678 -4.524 -7.974 1.00 89.38 76 ASP A CA 1
ATOM 557 C C . ASP A 1 76 ? -1.186 -5.229 -6.701 1.00 89.38 76 ASP A C 1
ATOM 559 O O . ASP A 1 76 ? -1.466 -6.409 -6.479 1.00 89.38 76 ASP A O 1
ATOM 563 N N . PHE A 1 77 ? -0.405 -4.514 -5.897 1.00 89.56 77 PHE A N 1
ATOM 564 C CA . PHE A 1 77 ? 0.132 -4.976 -4.621 1.00 89.56 77 PHE A CA 1
ATOM 565 C C . PHE A 1 77 ? -0.905 -4.969 -3.494 1.00 89.56 77 PHE A C 1
ATOM 567 O O . PHE A 1 77 ? -0.650 -5.578 -2.462 1.00 89.56 77 PHE A O 1
ATOM 574 N N . THR A 1 78 ? -2.062 -4.328 -3.684 1.00 76.44 78 THR A N 1
ATOM 575 C CA . THR A 1 78 ? -3.178 -4.326 -2.720 1.00 76.44 78 THR A CA 1
ATOM 576 C C . THR A 1 78 ? -4.103 -5.533 -2.893 1.00 76.44 78 THR A C 1
ATOM 578 O O . THR A 1 78 ? -4.909 -5.845 -2.019 1.00 76.44 78 THR A O 1
ATOM 581 N N . SER A 1 79 ? -3.987 -6.243 -4.020 1.00 76.38 79 SER A N 1
ATOM 582 C CA . SER A 1 79 ? -4.802 -7.415 -4.321 1.00 76.38 79 SER A CA 1
ATOM 583 C C . SER A 1 79 ? -4.201 -8.688 -3.728 1.00 76.38 79 SER A C 1
ATOM 585 O O . SER A 1 79 ? -3.187 -9.203 -4.212 1.00 76.38 79 SER A O 1
ATOM 587 N N . PHE A 1 80 ? -4.892 -9.262 -2.737 1.00 71.00 80 PHE A N 1
ATOM 588 C CA . PHE A 1 80 ? -4.551 -10.574 -2.185 1.00 71.00 80 PHE A CA 1
ATOM 589 C C . PHE A 1 80 ? -4.456 -11.639 -3.282 1.00 71.00 80 PHE A C 1
ATOM 591 O O . PHE A 1 80 ? -3.484 -12.383 -3.340 1.00 71.00 80 PHE A O 1
ATOM 598 N N . GLU A 1 81 ? -5.413 -11.684 -4.212 1.00 73.81 81 GLU A N 1
ATOM 599 C CA . GLU A 1 81 ? -5.409 -12.658 -5.310 1.00 73.81 81 GLU A CA 1
ATOM 600 C C . GLU A 1 81 ? -4.183 -12.505 -6.219 1.00 73.81 81 GLU A C 1
ATOM 602 O O . GLU A 1 81 ? -3.601 -13.497 -6.658 1.00 73.81 81 GLU A O 1
ATOM 607 N N . ALA A 1 82 ? -3.763 -11.266 -6.485 1.00 82.06 82 ALA A N 1
ATOM 608 C CA . ALA A 1 82 ? -2.611 -10.995 -7.333 1.00 82.06 82 ALA A CA 1
ATOM 609 C C . ALA A 1 82 ? -1.276 -11.304 -6.644 1.00 82.06 82 ALA A C 1
ATOM 611 O O . ALA A 1 82 ? -0.280 -11.522 -7.339 1.00 82.06 82 ALA A O 1
ATOM 612 N N . MET A 1 83 ? -1.238 -11.303 -5.312 1.00 83.50 83 MET A N 1
ATOM 613 C CA . MET A 1 83 ? -0.005 -11.428 -4.535 1.00 83.50 83 MET A CA 1
ATOM 614 C C . MET A 1 83 ? 0.119 -12.734 -3.747 1.00 83.50 83 MET A C 1
ATOM 616 O O . MET A 1 83 ? 1.232 -13.092 -3.335 1.00 83.50 83 MET A O 1
ATOM 620 N N . LYS A 1 84 ? -0.981 -13.470 -3.554 1.00 74.62 84 LYS A N 1
ATOM 621 C CA . LYS A 1 84 ? -0.986 -14.757 -2.856 1.00 74.62 84 LYS A CA 1
ATOM 622 C C . LYS A 1 84 ? -0.044 -15.734 -3.554 1.00 74.62 84 LYS A C 1
ATOM 624 O O . LYS A 1 84 ? -0.009 -15.848 -4.778 1.00 74.62 84 LYS A O 1
ATOM 629 N N . GLY A 1 85 ? 0.747 -16.448 -2.761 1.00 77.88 85 GLY A N 1
ATOM 630 C CA . GLY A 1 85 ? 1.678 -17.458 -3.267 1.00 77.88 85 GLY A CA 1
ATOM 631 C C . GLY A 1 85 ? 2.906 -16.913 -4.007 1.00 77.88 85 GLY A C 1
ATOM 632 O O . GLY A 1 85 ? 3.748 -17.710 -4.412 1.00 77.88 85 GLY A O 1
ATOM 633 N N . ILE A 1 86 ? 3.068 -15.593 -4.157 1.00 89.44 86 ILE A N 1
ATOM 634 C CA . ILE A 1 86 ? 4.325 -15.013 -4.642 1.00 89.44 86 ILE A CA 1
ATOM 635 C C . ILE A 1 86 ? 5.312 -15.002 -3.469 1.00 89.44 86 ILE A C 1
ATOM 637 O O . ILE A 1 86 ? 5.009 -14.355 -2.471 1.00 89.44 86 ILE A O 1
ATOM 641 N N . PRO A 1 87 ? 6.476 -15.672 -3.534 1.00 87.62 87 PRO A N 1
ATOM 642 C CA . PRO A 1 87 ? 7.481 -15.600 -2.474 1.00 87.62 87 PRO A CA 1
ATOM 643 C C . PRO A 1 87 ? 8.330 -14.325 -2.589 1.00 87.62 87 PRO A C 1
ATOM 645 O O . PRO A 1 87 ? 8.527 -13.796 -3.683 1.00 87.62 87 PRO A O 1
ATOM 648 N N . ASP A 1 88 ? 8.916 -13.865 -1.482 1.00 93.38 88 ASP A N 1
ATOM 649 C CA . ASP A 1 88 ? 9.797 -12.682 -1.477 1.00 93.38 88 ASP A CA 1
ATOM 650 C C . ASP A 1 88 ? 11.020 -12.850 -2.386 1.00 93.38 88 ASP A C 1
ATOM 652 O O . ASP A 1 88 ? 11.501 -11.879 -2.964 1.00 93.38 88 ASP A O 1
ATOM 656 N N . SER A 1 89 ? 11.497 -14.086 -2.579 1.00 95.19 89 SER A N 1
ATOM 657 C CA . SER A 1 89 ? 12.539 -14.392 -3.567 1.00 95.19 89 SER A CA 1
ATOM 658 C C . SER A 1 89 ? 12.135 -14.013 -4.982 1.00 95.19 89 SER A C 1
ATOM 660 O O . SER A 1 89 ? 12.932 -13.417 -5.697 1.00 95.19 89 SER A O 1
ATOM 662 N N . ARG A 1 90 ? 10.880 -14.256 -5.363 1.00 97.62 90 ARG A N 1
ATOM 663 C CA . ARG A 1 90 ? 10.389 -13.874 -6.684 1.00 97.62 90 ARG A CA 1
ATOM 664 C C . ARG A 1 90 ? 10.318 -12.357 -6.838 1.00 97.62 90 ARG A C 1
ATOM 666 O O . ARG A 1 90 ? 10.673 -11.853 -7.898 1.00 97.62 90 ARG A O 1
ATOM 673 N N . ILE A 1 91 ? 9.878 -11.637 -5.803 1.00 97.94 91 ILE A N 1
ATOM 674 C CA . ILE A 1 91 ? 9.829 -10.166 -5.828 1.00 97.94 91 ILE A CA 1
ATOM 675 C C . ILE A 1 91 ? 11.250 -9.599 -5.928 1.00 97.94 91 ILE A C 1
ATOM 677 O O . ILE A 1 91 ? 11.507 -8.743 -6.771 1.00 97.94 91 ILE A O 1
ATOM 681 N N . ARG A 1 92 ? 12.194 -10.141 -5.147 1.00 98.44 92 ARG A N 1
ATOM 682 C CA . ARG A 1 92 ? 13.621 -9.800 -5.225 1.00 98.44 92 ARG A CA 1
ATOM 683 C C . ARG A 1 92 ? 14.167 -9.976 -6.639 1.00 98.44 92 ARG A C 1
ATOM 685 O O . ARG A 1 92 ? 14.784 -9.053 -7.162 1.00 98.44 92 ARG A O 1
ATOM 692 N N . ASP A 1 93 ? 13.919 -11.126 -7.261 1.00 98.12 93 ASP A N 1
ATOM 693 C CA . ASP A 1 93 ? 14.413 -11.426 -8.607 1.00 98.12 93 ASP A CA 1
ATOM 694 C C . ASP A 1 93 ? 13.848 -10.464 -9.655 1.00 98.12 93 ASP A C 1
ATOM 696 O O . ASP A 1 93 ? 14.580 -10.040 -10.548 1.00 98.12 93 ASP A O 1
ATOM 700 N N . VAL A 1 94 ? 12.569 -10.095 -9.532 1.00 98.19 94 VAL A N 1
ATOM 701 C CA . VAL A 1 94 ? 11.915 -9.117 -10.411 1.00 98.19 94 VAL A CA 1
ATOM 702 C C . VAL A 1 94 ? 12.501 -7.720 -10.220 1.00 98.19 94 VAL A C 1
ATOM 704 O O . VAL A 1 94 ? 12.781 -7.056 -11.209 1.00 98.19 94 VAL A O 1
ATOM 707 N N . ILE A 1 95 ? 12.744 -7.272 -8.984 1.00 98.25 95 ILE A N 1
ATOM 708 C CA . ILE A 1 95 ? 13.375 -5.963 -8.747 1.00 98.25 95 ILE A CA 1
ATOM 709 C C . ILE A 1 95 ? 14.804 -5.956 -9.311 1.00 98.25 95 ILE A C 1
ATOM 711 O O . ILE A 1 95 ? 15.214 -4.993 -9.955 1.00 98.25 95 ILE A O 1
ATOM 715 N N . ARG A 1 96 ? 15.566 -7.042 -9.127 1.00 98.12 96 ARG A N 1
ATOM 716 C CA . ARG A 1 96 ? 16.947 -7.135 -9.628 1.00 98.12 96 ARG A CA 1
ATOM 717 C C . ARG A 1 96 ? 17.034 -7.174 -11.145 1.00 98.12 96 ARG A C 1
ATOM 719 O O . ARG A 1 96 ? 17.891 -6.507 -11.713 1.00 98.12 96 ARG A O 1
ATOM 726 N N . ASN A 1 97 ? 16.187 -7.970 -11.790 1.00 98.00 97 ASN A N 1
ATOM 727 C CA . ASN A 1 97 ? 16.372 -8.342 -13.193 1.00 98.00 97 ASN A CA 1
ATOM 728 C C . ASN A 1 97 ? 15.304 -7.764 -14.129 1.00 98.00 97 ASN A C 1
ATOM 730 O O . ASN A 1 97 ? 15.440 -7.876 -15.346 1.00 98.00 97 ASN A O 1
ATOM 734 N N . GLY A 1 98 ? 14.254 -7.152 -13.586 1.00 97.44 98 GLY A N 1
ATOM 735 C CA . GLY A 1 98 ? 13.062 -6.796 -14.341 1.00 97.44 98 GLY A CA 1
ATOM 736 C C . GLY A 1 98 ? 12.282 -8.026 -14.800 1.00 97.44 98 GLY A C 1
ATOM 737 O O . GLY A 1 98 ? 12.497 -9.153 -14.340 1.00 97.44 98 GLY A O 1
ATOM 738 N N . ILE A 1 99 ? 11.355 -7.813 -15.732 1.00 97.19 99 ILE A N 1
ATOM 739 C CA . ILE A 1 99 ? 10.614 -8.892 -16.392 1.00 97.19 99 ILE A CA 1
ATOM 740 C C . ILE A 1 99 ? 10.784 -8.731 -17.901 1.00 97.19 99 ILE A C 1
ATOM 742 O O . ILE A 1 99 ? 10.250 -7.796 -18.503 1.00 97.19 99 ILE A O 1
ATOM 746 N N . ALA A 1 100 ? 11.522 -9.660 -18.512 1.00 95.38 100 ALA A N 1
ATOM 747 C CA . ALA A 1 100 ? 11.769 -9.669 -19.949 1.00 95.38 100 ALA A CA 1
ATOM 748 C C . ALA A 1 100 ? 10.454 -9.678 -20.746 1.00 95.38 100 ALA A C 1
ATOM 750 O O . ALA A 1 100 ? 9.529 -10.421 -20.421 1.00 95.38 100 ALA A O 1
ATOM 751 N N . GLY A 1 101 ? 10.387 -8.853 -21.794 1.00 94.00 101 GLY A N 1
ATOM 752 C CA . GLY A 1 101 ? 9.179 -8.691 -22.609 1.00 94.00 101 GLY A CA 1
ATOM 753 C C . GLY A 1 101 ? 8.097 -7.807 -21.980 1.00 94.00 101 GLY A C 1
ATOM 754 O O . GLY A 1 101 ? 6.994 -7.753 -22.506 1.00 94.00 101 GLY A O 1
ATOM 755 N N . THR A 1 102 ? 8.390 -7.111 -20.877 1.00 95.44 102 THR A N 1
ATOM 756 C CA . THR A 1 102 ? 7.480 -6.132 -20.260 1.00 95.44 102 THR A CA 1
ATOM 757 C C . THR A 1 102 ? 8.197 -4.803 -20.014 1.00 95.44 102 THR A C 1
ATOM 759 O O . THR A 1 102 ? 9.411 -4.701 -20.186 1.00 95.44 102 THR A O 1
ATOM 762 N N . ALA A 1 103 ? 7.456 -3.797 -19.550 1.00 95.25 103 ALA A N 1
ATOM 763 C CA . ALA A 1 103 ? 8.016 -2.507 -19.157 1.00 95.25 103 ALA A CA 1
ATOM 764 C C . ALA A 1 103 ? 8.651 -2.485 -17.753 1.00 95.25 103 ALA A C 1
ATOM 766 O O . ALA A 1 103 ? 9.133 -1.434 -17.347 1.00 95.25 103 ALA A O 1
ATOM 767 N N . MET A 1 104 ? 8.656 -3.599 -17.004 1.00 97.75 104 MET A N 1
ATOM 768 C CA . MET A 1 104 ? 9.273 -3.667 -15.672 1.00 97.75 104 MET A CA 1
ATOM 769 C C . MET A 1 104 ? 10.805 -3.776 -15.793 1.00 97.75 104 MET A C 1
ATOM 771 O O . MET A 1 104 ? 11.293 -4.845 -16.185 1.00 97.75 104 MET A O 1
ATOM 775 N N . PRO A 1 105 ? 11.580 -2.721 -15.464 1.00 96.88 105 PRO A N 1
ATOM 776 C CA . PRO A 1 105 ? 13.023 -2.709 -15.667 1.00 96.88 105 PRO A CA 1
ATOM 777 C C . PRO A 1 105 ? 13.771 -3.395 -14.515 1.00 96.88 105 PRO A C 1
ATOM 779 O O . PRO A 1 105 ? 13.209 -3.698 -13.464 1.00 96.88 105 PRO A O 1
ATOM 782 N N . SER A 1 106 ? 15.072 -3.616 -14.707 1.00 97.75 106 SER A N 1
ATOM 783 C CA . SER A 1 106 ? 15.997 -4.009 -13.640 1.00 97.75 106 SER A CA 1
ATOM 784 C C . SER A 1 106 ? 16.432 -2.801 -12.808 1.00 97.75 106 SER A C 1
ATOM 786 O O . SER A 1 106 ? 16.792 -1.769 -13.381 1.00 97.75 106 SER A O 1
ATOM 788 N N . PHE A 1 107 ? 16.533 -2.956 -11.489 1.00 97.69 107 PHE A N 1
ATOM 789 C CA . PHE A 1 107 ? 16.998 -1.911 -10.577 1.00 97.69 107 PHE A CA 1
ATOM 790 C C . PHE A 1 107 ? 18.332 -2.274 -9.920 1.00 97.69 107 PHE A C 1
ATOM 792 O O . PHE A 1 107 ? 18.541 -3.384 -9.428 1.00 97.69 107 PHE A O 1
ATOM 799 N N . LYS A 1 108 ? 19.249 -1.301 -9.862 1.00 96.38 108 LYS A N 1
ATOM 800 C CA . LYS A 1 108 ? 20.561 -1.444 -9.210 1.00 96.38 108 LYS A CA 1
ATOM 801 C C . LYS A 1 108 ? 20.479 -1.088 -7.724 1.00 96.38 108 LYS A C 1
ATOM 803 O O . LYS A 1 108 ? 21.072 -0.110 -7.283 1.00 96.38 108 LYS A O 1
ATOM 808 N N . LEU A 1 109 ? 19.731 -1.887 -6.971 1.00 97.00 109 LEU A N 1
ATOM 809 C CA . LEU A 1 109 ? 19.579 -1.749 -5.523 1.00 97.00 109 LEU A CA 1
ATOM 810 C C . LEU A 1 109 ? 20.411 -2.805 -4.773 1.00 97.00 109 LEU A C 1
ATOM 812 O O . LEU A 1 109 ? 20.618 -3.931 -5.247 1.00 97.00 109 LEU A O 1
ATOM 816 N N . THR A 1 110 ? 20.892 -2.441 -3.585 1.00 98.00 110 THR A N 1
ATOM 817 C CA . THR A 1 110 ? 21.560 -3.376 -2.661 1.00 98.00 110 THR A CA 1
ATOM 818 C C . THR A 1 110 ? 20.578 -4.425 -2.122 1.00 98.00 110 THR A C 1
ATOM 820 O O . THR A 1 110 ? 19.364 -4.270 -2.234 1.00 98.00 110 THR A O 1
ATOM 823 N N . GLU A 1 111 ? 21.077 -5.526 -1.546 1.00 96.00 111 GLU A N 1
ATOM 824 C CA . GLU A 1 111 ? 20.215 -6.537 -0.899 1.00 96.00 111 GLU A CA 1
ATOM 825 C C . GLU A 1 111 ? 19.334 -5.940 0.204 1.00 96.00 111 GLU A C 1
ATOM 827 O O . GLU A 1 111 ? 18.147 -6.253 0.255 1.00 96.00 111 GLU A O 1
ATOM 832 N N . ASN A 1 112 ? 19.880 -5.036 1.022 1.00 95.94 112 ASN A N 1
ATOM 833 C CA . ASN A 1 112 ? 19.123 -4.393 2.097 1.00 95.94 112 ASN A CA 1
ATOM 834 C C . ASN A 1 112 ? 18.021 -3.490 1.533 1.00 95.94 112 ASN A C 1
ATOM 836 O O . ASN A 1 112 ? 16.864 -3.665 1.885 1.00 95.94 112 ASN A O 1
ATOM 840 N N . GLN A 1 113 ? 18.349 -2.632 0.561 1.00 97.62 113 GLN A N 1
ATOM 841 C CA . GLN A 1 113 ? 17.353 -1.776 -0.094 1.00 97.62 113 GLN A CA 1
ATOM 842 C C . GLN A 1 113 ? 16.229 -2.589 -0.747 1.00 97.62 113 GLN A C 1
ATOM 844 O O . GLN A 1 113 ? 15.068 -2.201 -0.692 1.00 97.62 113 GLN A O 1
ATOM 849 N N . ILE A 1 114 ? 16.552 -3.732 -1.359 1.00 98.25 114 ILE A N 1
ATOM 850 C CA . ILE A 1 114 ? 15.526 -4.609 -1.933 1.00 98.25 114 ILE A CA 1
ATOM 851 C C . ILE A 1 114 ? 14.676 -5.248 -0.838 1.00 98.25 114 ILE A C 1
ATOM 853 O O . ILE A 1 114 ? 13.465 -5.348 -1.011 1.00 98.25 114 ILE A O 1
ATOM 857 N N . ALA A 1 115 ? 15.267 -5.660 0.284 1.00 95.06 115 ALA A N 1
ATOM 858 C CA . ALA A 1 115 ? 14.502 -6.153 1.423 1.00 95.06 115 ALA A CA 1
ATOM 859 C C . ALA A 1 115 ? 13.545 -5.079 1.975 1.00 95.06 115 ALA A C 1
ATOM 861 O O . ALA A 1 115 ? 12.381 -5.393 2.223 1.00 95.06 115 ALA A O 1
ATOM 862 N N . ASP A 1 116 ? 13.987 -3.823 2.072 1.00 93.50 116 ASP A N 1
ATOM 863 C CA . ASP A 1 116 ? 13.159 -2.699 2.523 1.00 93.50 116 ASP A CA 1
ATOM 864 C C . ASP A 1 116 ? 12.000 -2.430 1.553 1.00 93.50 116 ASP A C 1
ATOM 866 O O . ASP A 1 116 ? 10.848 -2.310 1.972 1.00 93.50 116 ASP A O 1
ATOM 870 N N . VAL A 1 117 ? 12.270 -2.428 0.243 1.00 97.31 117 VAL A N 1
ATOM 871 C CA . VAL A 1 117 ? 11.231 -2.294 -0.792 1.00 97.31 117 VAL A CA 1
ATOM 872 C C . VAL A 1 117 ? 10.255 -3.469 -0.759 1.00 97.31 117 VAL A C 1
ATOM 874 O O . VAL A 1 117 ? 9.054 -3.260 -0.887 1.00 97.31 117 VAL A O 1
ATOM 877 N N . ILE A 1 118 ? 10.725 -4.706 -0.564 1.00 96.25 118 ILE A N 1
ATOM 878 C CA . ILE A 1 118 ? 9.845 -5.876 -0.425 1.00 96.25 118 ILE A CA 1
ATOM 879 C C . ILE A 1 118 ? 8.958 -5.723 0.809 1.00 96.25 118 ILE A C 1
ATOM 881 O O . ILE A 1 118 ? 7.757 -5.956 0.709 1.00 96.25 118 ILE A O 1
ATOM 885 N N . SER A 1 119 ? 9.517 -5.300 1.944 1.00 88.00 119 SER A N 1
ATOM 886 C CA . SER A 1 119 ? 8.751 -5.022 3.163 1.00 88.00 119 SER A CA 1
ATOM 887 C C . SER A 1 119 ? 7.653 -3.985 2.900 1.00 88.00 119 SER A C 1
ATOM 889 O O . SER A 1 119 ? 6.488 -4.214 3.231 1.00 88.00 119 SER A O 1
ATOM 891 N N . TYR A 1 120 ? 7.984 -2.898 2.194 1.00 87.12 120 TYR A N 1
ATOM 892 C CA . TYR A 1 120 ? 7.009 -1.886 1.790 1.00 87.12 120 TYR A CA 1
ATOM 893 C C . TYR A 1 120 ? 5.947 -2.438 0.823 1.00 87.12 120 TYR A C 1
ATOM 895 O O . TYR A 1 120 ? 4.756 -2.244 1.055 1.00 87.12 120 TYR A O 1
ATOM 903 N N . ILE A 1 121 ? 6.333 -3.222 -0.192 1.00 93.31 121 ILE A N 1
ATOM 904 C CA . ILE A 1 121 ? 5.393 -3.893 -1.108 1.00 93.31 121 ILE A CA 1
ATOM 905 C C . ILE A 1 121 ? 4.437 -4.814 -0.335 1.00 93.31 121 ILE A C 1
ATOM 907 O O . ILE A 1 121 ? 3.241 -4.851 -0.611 1.00 93.31 121 ILE A O 1
ATOM 911 N N . ARG A 1 122 ? 4.944 -5.561 0.650 1.00 87.06 122 ARG A N 1
ATOM 912 C CA . ARG A 1 122 ? 4.127 -6.441 1.494 1.00 87.06 122 ARG A CA 1
ATOM 913 C C . ARG A 1 122 ? 3.217 -5.681 2.442 1.00 87.06 122 ARG A C 1
ATOM 915 O O . ARG A 1 122 ? 2.168 -6.211 2.790 1.00 87.06 122 ARG A O 1
ATOM 922 N N . SER A 1 123 ? 3.566 -4.454 2.819 1.00 79.12 123 SER A N 1
ATOM 923 C CA . SER A 1 123 ? 2.694 -3.617 3.646 1.00 79.12 123 SER A CA 1
ATOM 924 C C . SER A 1 123 ? 1.359 -3.295 2.959 1.00 79.12 123 SER A C 1
ATOM 926 O O . SER A 1 123 ? 0.359 -3.106 3.649 1.00 79.12 123 SER A O 1
ATOM 928 N N . PHE A 1 124 ? 1.299 -3.343 1.618 1.00 77.00 124 PHE A N 1
ATOM 929 C CA . PHE A 1 124 ? 0.043 -3.219 0.870 1.00 77.00 124 PHE A CA 1
ATOM 930 C C . PHE A 1 124 ? -0.907 -4.422 1.060 1.00 77.00 124 PHE A C 1
ATOM 932 O O . PHE A 1 124 ? -2.100 -4.278 0.812 1.00 77.00 124 PHE A O 1
ATOM 939 N N . LEU A 1 125 ? -0.403 -5.570 1.542 1.00 68.25 125 LEU A N 1
ATOM 940 C CA . LEU A 1 125 ? -1.137 -6.831 1.764 1.00 68.25 125 LEU A CA 1
ATOM 941 C C . LEU A 1 125 ? -1.525 -7.081 3.227 1.00 68.25 125 LEU A C 1
ATOM 943 O O . LEU A 1 125 ? -1.764 -8.216 3.624 1.00 68.25 125 LEU A O 1
ATOM 947 N N . ALA A 1 126 ? -1.546 -6.073 4.095 1.00 55.78 126 ALA A N 1
ATOM 948 C CA . ALA A 1 126 ? -2.124 -6.246 5.428 1.00 55.78 126 ALA A CA 1
ATOM 949 C C . ALA A 1 126 ? -3.664 -6.421 5.306 1.00 55.78 126 ALA A C 1
ATOM 951 O O . ALA A 1 126 ? -4.431 -5.465 5.429 1.00 55.78 126 ALA A O 1
ATOM 952 N N . ASP A 1 127 ? -4.081 -7.659 5.004 1.00 43.91 127 ASP A N 1
ATOM 953 C CA . ASP A 1 127 ? -5.316 -8.128 4.345 1.00 43.91 127 ASP A CA 1
ATOM 954 C C . ASP A 1 127 ? -6.643 -7.988 5.134 1.00 43.91 127 ASP A C 1
ATOM 956 O O . ASP A 1 127 ? -7.405 -8.935 5.311 1.00 43.91 127 ASP A O 1
ATOM 960 N N . SER A 1 128 ? -6.998 -6.777 5.551 1.00 52.38 128 SER A N 1
ATOM 961 C CA . SER A 1 128 ? -8.378 -6.281 5.389 1.00 52.38 128 SER A CA 1
ATOM 962 C C . SER A 1 128 ? -8.278 -4.781 5.221 1.00 52.38 128 SER A C 1
ATOM 964 O O . SER A 1 128 ? -8.566 -3.993 6.125 1.0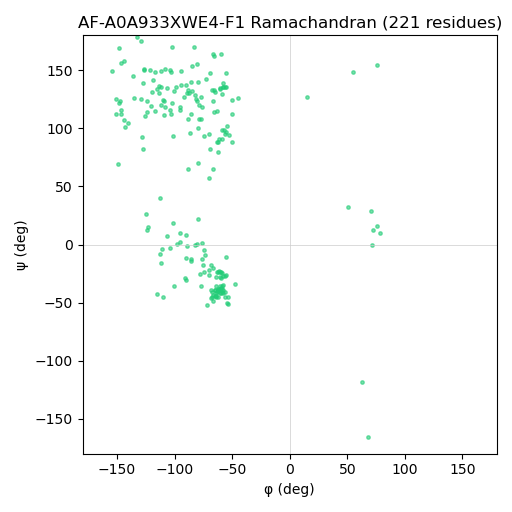0 52.38 128 SER A O 1
ATOM 966 N N . TYR A 1 129 ? -7.723 -4.402 4.072 1.00 57.44 129 TYR A N 1
ATOM 967 C CA . TYR A 1 129 ? -7.444 -3.014 3.788 1.00 57.44 129 TYR A CA 1
ATOM 968 C C . TYR A 1 129 ? -8.711 -2.302 3.333 1.00 57.44 129 TYR A C 1
ATOM 970 O O . TYR A 1 129 ? -9.131 -2.405 2.181 1.00 57.44 129 TYR A O 1
ATOM 978 N N . LEU A 1 130 ? -9.337 -1.572 4.252 1.00 69.38 130 LEU A N 1
ATOM 979 C CA . LEU A 1 130 ? -10.491 -0.738 3.941 1.00 69.38 130 LEU A CA 1
ATOM 980 C C . LEU A 1 130 ? -10.051 0.722 3.894 1.00 69.38 130 LEU A C 1
ATOM 982 O O . LEU A 1 130 ? -9.646 1.292 4.904 1.00 69.38 130 LEU A O 1
ATOM 986 N N . THR A 1 131 ? -10.154 1.348 2.722 1.00 65.56 131 THR A N 1
ATOM 987 C CA . THR A 1 131 ? -9.986 2.801 2.609 1.00 65.56 131 THR A CA 1
ATOM 988 C C . THR A 1 131 ? -11.318 3.501 2.799 1.00 65.56 131 THR A C 1
ATOM 990 O O . THR A 1 131 ? -12.305 3.200 2.132 1.00 65.56 131 THR A O 1
ATOM 993 N N . ILE A 1 132 ? -11.315 4.500 3.669 1.00 77.50 132 ILE A N 1
ATOM 994 C CA . ILE A 1 132 ? -12.488 5.250 4.077 1.00 77.50 132 ILE A CA 1
ATOM 995 C C . ILE A 1 132 ? -12.230 6.733 3.901 1.00 77.50 132 ILE A C 1
ATOM 997 O O . ILE A 1 132 ? -11.162 7.235 4.239 1.00 77.50 132 ILE A O 1
ATOM 1001 N N . LYS A 1 133 ? -13.237 7.444 3.402 1.00 81.00 133 LYS A N 1
ATOM 1002 C CA . LYS A 1 133 ? -13.244 8.903 3.325 1.00 81.00 133 LYS A CA 1
ATOM 1003 C C . LYS A 1 133 ? -14.198 9.449 4.382 1.00 81.00 133 LYS A C 1
ATOM 1005 O O . LYS A 1 133 ? -15.306 8.935 4.510 1.00 81.00 133 LYS A O 1
ATOM 1010 N N . THR A 1 134 ? -13.784 10.475 5.117 1.00 85.56 134 THR A N 1
ATOM 1011 C CA . THR A 1 134 ? -14.653 11.180 6.066 1.00 85.56 134 THR A CA 1
ATOM 1012 C C . THR A 1 134 ? -14.350 12.675 6.106 1.00 85.56 134 THR A C 1
ATOM 1014 O O . THR A 1 134 ? -13.256 13.098 5.745 1.00 85.56 134 THR A O 1
ATOM 1017 N N . CYS A 1 135 ? -15.311 13.482 6.543 1.00 85.06 135 CYS A N 1
ATOM 1018 C CA . CYS A 1 135 ? -15.104 14.906 6.796 1.00 85.06 135 CYS A CA 1
ATOM 1019 C C . CYS A 1 135 ? -14.540 15.131 8.199 1.00 85.06 135 CYS A C 1
ATOM 1021 O O . CYS A 1 135 ? -14.815 14.361 9.118 1.00 85.06 135 CYS A O 1
ATOM 1023 N N . ILE A 1 136 ? -13.808 16.226 8.389 1.00 82.81 136 ILE A N 1
ATOM 1024 C CA . ILE A 1 136 ? -13.223 16.613 9.680 1.00 82.81 136 ILE A CA 1
ATOM 1025 C C . ILE A 1 136 ? -14.235 16.718 10.835 1.00 82.81 136 ILE A C 1
ATOM 1027 O O . ILE A 1 136 ? -13.882 16.541 11.997 1.00 82.81 136 ILE A O 1
ATOM 1031 N N . ASN A 1 137 ? -15.500 16.989 10.531 1.00 84.75 137 ASN A N 1
ATOM 1032 C CA . ASN A 1 137 ? -16.594 17.104 11.493 1.00 84.75 137 ASN A CA 1
ATOM 1033 C C . ASN A 1 137 ? -17.555 15.900 11.466 1.00 84.75 137 ASN A C 1
ATOM 1035 O O . ASN A 1 137 ? -18.592 15.939 12.128 1.00 84.75 137 ASN A O 1
ATOM 1039 N N . ALA A 1 138 ? -17.233 14.838 10.718 1.00 87.75 138 ALA A N 1
ATOM 1040 C CA . ALA A 1 138 ? -18.101 13.682 10.531 1.00 87.75 138 ALA A CA 1
ATOM 1041 C C . ALA A 1 138 ? -17.457 12.402 11.098 1.00 87.75 138 ALA A C 1
ATOM 1043 O O . ALA A 1 138 ? -16.439 11.930 10.585 1.00 87.75 138 ALA A O 1
ATOM 1044 N N . PRO A 1 139 ? -18.041 11.797 12.147 1.00 90.12 139 PRO A N 1
ATOM 1045 C CA . PRO A 1 139 ? -17.678 10.451 12.569 1.00 90.12 139 PRO A CA 1
ATOM 1046 C C . PRO A 1 139 ? -18.129 9.411 11.538 1.00 90.12 139 PRO A C 1
ATOM 1048 O O . PRO A 1 139 ? -19.200 9.543 10.946 1.00 90.12 139 PRO A O 1
ATOM 1051 N N . ILE A 1 140 ? -17.370 8.325 11.406 1.00 90.50 140 ILE A N 1
ATOM 1052 C CA . ILE A 1 140 ? -17.743 7.167 10.592 1.00 90.50 140 ILE A CA 1
ATOM 1053 C C . ILE A 1 140 ? -17.914 5.903 11.438 1.00 90.50 140 ILE A C 1
ATOM 1055 O O . ILE A 1 140 ? -17.265 5.715 12.464 1.00 90.50 140 ILE A O 1
ATOM 1059 N N . THR A 1 141 ? -18.825 5.036 10.997 1.00 90.75 141 THR A N 1
ATOM 1060 C CA . THR A 1 141 ? -19.066 3.697 11.539 1.00 90.75 141 THR A CA 1
ATOM 1061 C C . THR A 1 141 ? -18.730 2.651 10.477 1.00 90.75 141 THR A C 1
ATOM 1063 O O . THR A 1 141 ? -19.147 2.788 9.330 1.00 90.75 141 THR A O 1
ATOM 1066 N N . ILE A 1 142 ? -17.992 1.613 10.860 1.00 87.31 142 ILE A N 1
ATOM 1067 C CA . ILE A 1 142 ? -17.496 0.551 9.976 1.00 87.31 142 ILE A CA 1
ATOM 1068 C C . ILE A 1 142 ? -17.989 -0.781 10.529 1.00 87.31 142 ILE A C 1
ATOM 1070 O O . ILE A 1 142 ? -17.726 -1.072 11.694 1.00 87.31 142 ILE A O 1
ATOM 1074 N N . ASP A 1 143 ? -18.704 -1.583 9.740 1.00 84.12 143 ASP A N 1
ATOM 1075 C CA . ASP A 1 143 ? -19.131 -2.923 10.167 1.00 84.12 143 ASP A CA 1
ATOM 1076 C C . ASP A 1 143 ? -17.945 -3.891 10.073 1.00 84.12 143 ASP A C 1
ATOM 1078 O O . ASP A 1 143 ? -17.321 -4.023 9.027 1.00 84.12 143 ASP A O 1
ATOM 1082 N N . LEU A 1 144 ? -17.631 -4.601 11.156 1.00 77.62 144 LEU A N 1
ATOM 1083 C CA . LEU A 1 144 ? -16.533 -5.572 11.179 1.00 77.62 144 LEU A CA 1
ATOM 1084 C C . LEU A 1 144 ? -16.692 -6.688 10.135 1.00 77.62 144 LEU A C 1
ATOM 1086 O O . LEU A 1 144 ? -15.694 -7.255 9.701 1.00 77.62 144 LEU A O 1
ATOM 1090 N N . LYS A 1 145 ? -17.922 -6.991 9.698 1.00 75.12 145 LYS A N 1
ATOM 1091 C CA . LYS A 1 145 ? -18.170 -7.952 8.613 1.00 75.12 145 LYS A CA 1
ATOM 1092 C C . LYS A 1 145 ? -17.527 -7.531 7.294 1.00 75.12 145 LYS A C 1
ATOM 1094 O O . LYS A 1 145 ? -17.195 -8.399 6.498 1.00 75.12 145 LYS A O 1
ATOM 1099 N N . THR A 1 146 ? -17.344 -6.230 7.046 1.00 70.00 146 THR A N 1
ATOM 1100 C CA . THR A 1 146 ? -16.715 -5.752 5.802 1.00 70.00 146 THR A CA 1
ATOM 1101 C C . THR A 1 146 ? -15.211 -5.993 5.771 1.00 70.00 146 THR A C 1
ATOM 1103 O O . THR A 1 146 ? -14.590 -5.767 4.741 1.00 70.00 146 THR A O 1
ATOM 1106 N N . LEU A 1 147 ? -14.621 -6.409 6.892 1.00 68.44 147 LEU A N 1
ATOM 1107 C CA . LEU A 1 147 ? -13.199 -6.706 7.006 1.00 68.44 147 LEU A CA 1
ATOM 1108 C C . LEU A 1 147 ? -12.905 -8.206 6.813 1.00 68.44 147 LEU A C 1
ATOM 1110 O O . LEU A 1 147 ? -11.760 -8.599 6.935 1.00 68.44 147 LEU A O 1
ATOM 1114 N N . ASP A 1 148 ? -13.909 -9.050 6.537 1.00 62.81 148 ASP A N 1
ATOM 1115 C CA . ASP A 1 148 ? -13.741 -10.510 6.369 1.00 62.81 148 ASP A CA 1
ATOM 1116 C C . ASP A 1 148 ? -12.970 -11.190 7.526 1.00 62.81 148 ASP A C 1
ATOM 1118 O O . ASP A 1 148 ? -12.237 -12.164 7.366 1.00 62.81 148 ASP A O 1
ATOM 1122 N N . ILE A 1 149 ? -13.123 -10.648 8.740 1.00 65.81 149 ILE A N 1
ATOM 1123 C CA . ILE A 1 149 ? -12.470 -11.161 9.946 1.00 65.81 149 ILE A CA 1
ATOM 1124 C C . ILE A 1 149 ? -13.374 -12.232 10.579 1.00 65.81 149 ILE A C 1
ATOM 1126 O O . ILE A 1 149 ? -14.384 -11.905 11.204 1.00 65.81 149 ILE A O 1
ATOM 1130 N N . ASP A 1 150 ? -12.979 -13.505 10.495 1.00 57.44 150 ASP A N 1
ATOM 1131 C CA . ASP A 1 150 ? -13.674 -14.668 11.096 1.00 57.44 150 ASP A CA 1
ATOM 1132 C C . ASP A 1 150 ? -13.392 -14.842 12.614 1.00 57.44 150 ASP A C 1
ATOM 1134 O O . ASP A 1 150 ? -13.478 -15.926 13.197 1.00 57.44 150 ASP A O 1
ATOM 1138 N N . GLU A 1 151 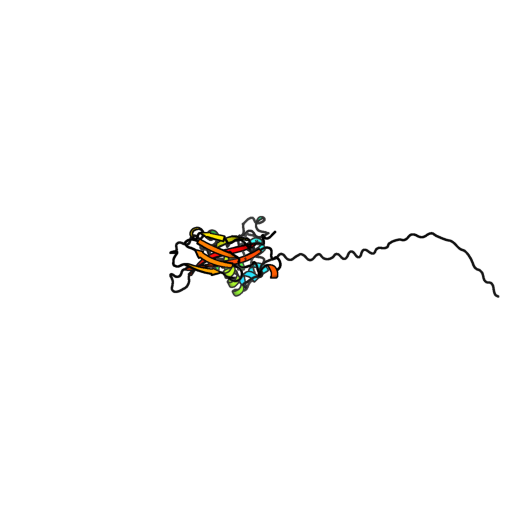? -12.978 -13.769 13.294 1.00 62.12 151 GLU A N 1
ATOM 1139 C CA . GLU A 1 151 ? -12.605 -13.811 14.710 1.00 62.12 151 GLU A CA 1
ATOM 1140 C C . GLU A 1 151 ? -13.751 -13.441 15.661 1.00 62.12 151 GLU A C 1
ATOM 1142 O O . GLU A 1 151 ? -14.638 -12.632 15.385 1.00 62.12 151 GLU A O 1
ATOM 1147 N N . ASP A 1 152 ? -13.694 -14.054 16.844 1.00 59.81 152 ASP A N 1
ATOM 1148 C CA . ASP A 1 152 ? -14.675 -13.904 17.911 1.00 59.81 152 ASP A CA 1
ATOM 1149 C C . ASP A 1 152 ? -14.647 -12.463 18.452 1.00 59.81 152 ASP A C 1
ATOM 1151 O O . ASP A 1 152 ? -13.654 -12.004 19.024 1.00 59.81 152 ASP A O 1
ATOM 1155 N N . ARG A 1 153 ? -15.747 -11.737 18.236 1.00 58.31 153 ARG A N 1
ATOM 1156 C CA . ARG A 1 153 ? -15.832 -10.262 18.283 1.00 58.31 153 ARG A CA 1
ATOM 1157 C C . ARG A 1 153 ? -15.446 -9.644 19.628 1.00 58.31 153 ARG A C 1
ATOM 1159 O O . ARG A 1 153 ? -15.024 -8.495 19.680 1.00 58.31 153 ARG A O 1
ATOM 1166 N N . GLY A 1 154 ? -15.545 -10.413 20.713 1.00 57.19 154 GLY A N 1
ATOM 1167 C CA . GLY A 1 154 ? -15.136 -9.999 22.060 1.00 57.19 154 GLY A CA 1
ATOM 1168 C C . GLY A 1 154 ? -13.621 -9.994 22.304 1.00 57.19 154 GLY A C 1
ATOM 1169 O O . GLY A 1 154 ? -13.199 -9.733 23.428 1.00 57.19 154 GLY A O 1
ATOM 1170 N N . LYS A 1 155 ? -12.798 -10.321 21.297 1.00 67.81 155 LYS A N 1
ATOM 1171 C CA . LYS A 1 155 ? -11.337 -10.482 21.433 1.00 67.81 155 LYS A CA 1
ATOM 1172 C C . LYS A 1 155 ? -10.523 -9.593 20.489 1.00 67.81 155 LYS A C 1
ATOM 1174 O O . LYS A 1 155 ? -9.319 -9.809 20.360 1.00 67.81 155 LYS A O 1
ATOM 1179 N N . LEU A 1 156 ? -11.157 -8.609 19.852 1.00 78.12 156 LEU A N 1
ATOM 1180 C CA . LEU A 1 156 ? -10.484 -7.646 18.982 1.00 78.12 156 LEU A CA 1
ATOM 1181 C C . LEU A 1 156 ? -9.934 -6.464 19.789 1.00 78.12 156 LEU A C 1
ATOM 1183 O O . LEU A 1 156 ? -10.607 -5.949 20.682 1.00 78.12 156 LEU A O 1
ATOM 1187 N N . LYS A 1 157 ? -8.729 -6.005 19.445 1.00 82.50 157 LYS A N 1
ATOM 1188 C CA . LYS A 1 157 ? -8.176 -4.718 19.898 1.00 82.50 157 LYS A CA 1
ATOM 1189 C C . LYS A 1 157 ? -8.057 -3.757 18.720 1.00 82.50 157 LYS A C 1
ATOM 1191 O O . LYS A 1 157 ? -7.814 -4.194 17.597 1.00 82.50 157 LYS A O 1
ATOM 1196 N N . LEU A 1 158 ? -8.195 -2.462 18.999 1.00 85.00 158 LEU A N 1
ATOM 1197 C CA . LEU A 1 158 ? -8.027 -1.382 18.027 1.00 85.00 158 LEU A CA 1
ATOM 1198 C C . LEU A 1 158 ? -6.884 -0.466 18.463 1.00 85.00 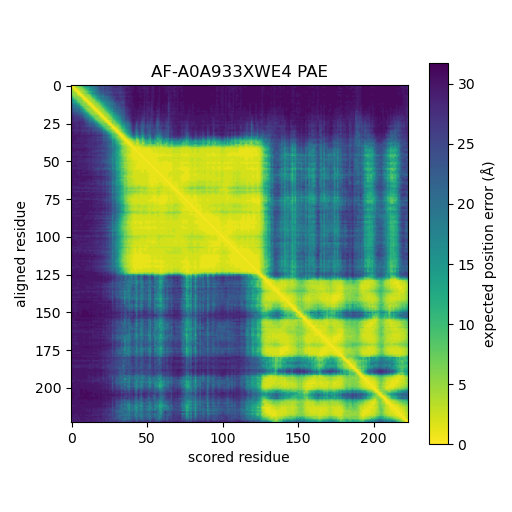158 LEU A C 1
ATOM 1200 O O . LEU A 1 158 ? -6.760 -0.169 19.651 1.00 85.00 158 LEU A O 1
ATOM 1204 N N . ASN A 1 159 ? -6.101 0.013 17.502 1.00 82.06 159 ASN A N 1
ATOM 1205 C CA . ASN A 1 159 ? -5.119 1.071 17.708 1.00 82.06 159 ASN A CA 1
ATOM 1206 C C . ASN A 1 159 ? -5.209 2.087 16.564 1.00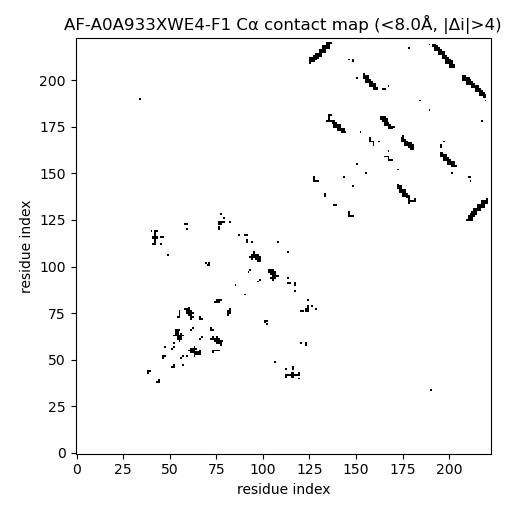 82.06 159 ASN A C 1
ATOM 1208 O O . ASN A 1 159 ? -5.136 1.696 15.401 1.00 82.06 159 ASN A O 1
ATOM 1212 N N . ALA A 1 160 ? -5.369 3.370 16.880 1.00 80.94 160 ALA A N 1
ATOM 1213 C CA . ALA A 1 160 ? -5.240 4.435 15.891 1.00 80.94 160 ALA A CA 1
ATOM 1214 C C . ALA A 1 160 ? -3.766 4.844 15.812 1.00 80.94 160 ALA A C 1
ATOM 1216 O O . ALA A 1 160 ? -3.148 5.092 16.841 1.00 80.94 160 ALA A O 1
ATOM 1217 N N . GLU A 1 161 ? -3.209 4.918 14.604 1.00 71.06 161 GLU A N 1
ATOM 1218 C CA . GLU A 1 161 ? -1.818 5.343 14.388 1.00 71.06 161 GLU A CA 1
ATOM 1219 C C . GLU A 1 161 ? -1.563 6.754 14.939 1.00 71.06 161 GLU A C 1
ATOM 1221 O O . GLU A 1 161 ? -0.531 7.003 15.554 1.00 71.06 161 GLU A O 1
ATOM 1226 N N . HIS A 1 162 ? -2.553 7.639 14.779 1.00 76.88 162 HIS A N 1
ATOM 1227 C CA . HIS A 1 162 ? -2.524 9.023 15.247 1.00 76.88 162 HIS A CA 1
ATOM 1228 C C . HIS A 1 162 ? -3.770 9.352 16.094 1.00 76.88 162 HIS A C 1
ATOM 1230 O O . HIS A 1 162 ? -4.743 9.914 15.570 1.00 76.88 162 HIS A O 1
ATOM 1236 N N . PRO A 1 163 ? -3.789 9.003 17.397 1.00 80.75 163 PRO A N 1
ATOM 1237 C CA . PRO A 1 163 ? -4.929 9.247 18.291 1.00 80.75 163 PRO A CA 1
ATOM 1238 C C . PRO A 1 163 ? -5.300 10.731 18.447 1.00 80.75 163 PRO A C 1
ATOM 1240 O O . PRO A 1 163 ? -6.436 11.070 18.778 1.00 80.75 163 PRO A O 1
ATOM 1243 N N . GLU A 1 164 ? -4.348 11.631 18.202 1.00 76.88 164 GLU A N 1
ATOM 1244 C CA . GLU A 1 164 ? -4.541 13.079 18.158 1.00 76.88 164 GLU A CA 1
ATOM 1245 C C . GLU A 1 164 ? -5.356 13.545 16.942 1.00 76.88 164 GLU A C 1
ATOM 1247 O O . GLU A 1 164 ? -5.951 14.621 16.982 1.00 76.88 164 GLU A O 1
ATOM 1252 N N . LEU A 1 165 ? -5.404 12.743 15.873 1.00 78.00 165 LEU A N 1
ATOM 1253 C CA . LEU A 1 165 ? -6.156 13.035 14.650 1.00 78.00 165 LEU A CA 1
ATOM 1254 C C . LEU A 1 165 ? -7.493 12.279 14.616 1.00 78.00 165 LEU A C 1
ATOM 1256 O O . LEU A 1 165 ? -8.492 12.808 14.121 1.00 78.00 165 LEU A O 1
ATOM 1260 N N . LEU A 1 166 ? -7.524 11.050 15.140 1.00 85.81 166 LEU A N 1
ATOM 1261 C CA . LEU A 1 166 ? -8.662 10.140 15.026 1.00 85.81 166 LEU A CA 1
ATOM 1262 C C . LEU A 1 166 ? -8.793 9.227 16.256 1.00 85.81 166 LEU A C 1
ATOM 1264 O O . LEU A 1 166 ? -7.909 8.424 16.541 1.00 85.81 166 LEU A O 1
ATOM 1268 N N . ASP A 1 167 ? -9.940 9.283 16.936 1.00 90.44 167 ASP A N 1
ATOM 1269 C CA . ASP A 1 167 ? -10.321 8.311 17.972 1.00 90.44 167 ASP A CA 1
ATOM 1270 C C . ASP A 1 167 ? -11.056 7.132 17.325 1.00 90.44 167 ASP A C 1
ATOM 1272 O O . ASP A 1 167 ? -11.979 7.341 16.536 1.00 90.44 167 ASP A O 1
ATOM 1276 N N . ALA A 1 168 ? -10.690 5.896 17.667 1.00 90.19 168 ALA A N 1
ATOM 1277 C CA . ALA A 1 168 ? -11.317 4.689 17.130 1.00 90.19 168 ALA A CA 1
ATOM 1278 C C . ALA A 1 168 ? -11.722 3.734 18.257 1.00 90.19 168 ALA A C 1
ATOM 1280 O O . ALA A 1 168 ? -10.896 3.332 19.076 1.00 90.19 168 ALA A O 1
ATOM 1281 N N . LYS A 1 169 ? -13.003 3.349 18.294 1.00 91.31 169 LYS A N 1
ATOM 1282 C CA . LYS A 1 169 ? -13.565 2.496 19.353 1.00 91.31 169 LYS A CA 1
ATOM 1283 C C . LYS A 1 169 ? -14.471 1.410 18.802 1.00 91.31 169 LYS A C 1
ATOM 1285 O O . LYS A 1 169 ? -15.222 1.630 17.853 1.00 91.31 169 LYS A O 1
ATOM 1290 N N . LEU A 1 170 ? -14.442 0.253 19.456 1.00 88.06 170 LEU A N 1
ATOM 1291 C CA . LEU A 1 170 ? -15.350 -0.850 19.171 1.00 88.06 170 LEU A CA 1
ATOM 1292 C C . LEU A 1 170 ? -16.698 -0.583 19.857 1.00 88.06 170 LEU A C 1
ATOM 1294 O O . LEU A 1 170 ? -16.754 -0.388 21.071 1.00 88.06 170 LEU A O 1
ATOM 1298 N N . VAL A 1 171 ? -17.784 -0.571 19.088 1.00 88.12 171 VAL A N 1
ATOM 1299 C CA . VAL A 1 171 ? -19.159 -0.381 19.564 1.00 88.12 171 VAL A CA 1
ATOM 1300 C C . VAL A 1 171 ? -20.018 -1.520 19.019 1.00 88.12 171 VAL A C 1
ATOM 1302 O O . VAL A 1 171 ? -20.540 -1.469 17.903 1.00 88.12 171 VAL A O 1
ATOM 1305 N N . GLY A 1 172 ? -20.138 -2.592 19.804 1.00 85.00 172 GLY A N 1
ATOM 1306 C CA . GLY A 1 172 ? -20.787 -3.826 19.360 1.00 85.00 172 GLY A CA 1
ATOM 1307 C C . GLY A 1 172 ? -20.038 -4.452 18.179 1.00 85.00 172 GLY A C 1
ATOM 1308 O O . GLY A 1 172 ? -18.870 -4.800 18.307 1.00 85.00 172 GLY A O 1
ATOM 1309 N N . ASN A 1 173 ? -20.706 -4.567 17.027 1.00 83.38 173 ASN A N 1
ATOM 1310 C CA . ASN A 1 173 ? -20.126 -5.091 15.781 1.00 83.38 173 ASN A CA 1
ATOM 1311 C C . ASN A 1 173 ? -19.477 -4.022 14.890 1.00 83.38 173 ASN A C 1
ATOM 1313 O O . ASN A 1 173 ? -19.146 -4.309 13.741 1.00 83.38 173 ASN A O 1
ATOM 1317 N N . HIS A 1 174 ? -19.340 -2.794 15.383 1.00 87.44 174 HIS A N 1
ATOM 1318 C CA . HIS A 1 174 ? -18.875 -1.682 14.572 1.00 87.44 174 HIS A CA 1
ATOM 1319 C C . HIS A 1 174 ? -17.610 -1.059 15.144 1.00 87.44 174 HIS A C 1
ATOM 1321 O O . HIS A 1 174 ? -17.427 -1.005 16.359 1.00 87.44 174 HIS A O 1
ATOM 1327 N N . ILE A 1 175 ? -16.772 -0.514 14.270 1.00 89.88 175 ILE A N 1
ATOM 1328 C CA . ILE A 1 175 ? -15.723 0.432 14.637 1.00 89.88 175 ILE A CA 1
ATOM 1329 C C . ILE A 1 175 ? -16.286 1.831 14.411 1.00 89.88 175 ILE A C 1
ATOM 1331 O O . ILE A 1 175 ? -16.642 2.185 13.288 1.00 89.88 175 ILE A O 1
ATOM 1335 N N . LYS A 1 176 ? -16.377 2.629 15.475 1.00 93.25 176 LYS A N 1
ATOM 1336 C CA . LYS A 1 176 ? -16.698 4.053 15.390 1.00 93.25 176 LYS A CA 1
ATOM 1337 C C . LYS A 1 176 ? -15.396 4.845 15.384 1.00 93.25 176 LYS A C 1
ATOM 1339 O O . LYS A 1 176 ? -14.675 4.828 16.379 1.00 93.25 176 LYS A O 1
ATOM 1344 N N . ALA A 1 177 ? -15.123 5.537 14.284 1.00 91.31 177 ALA A N 1
ATOM 1345 C CA . ALA A 1 177 ? -13.964 6.400 14.112 1.00 91.31 177 ALA A CA 1
ATOM 1346 C C . ALA A 1 177 ? -14.404 7.872 14.092 1.00 91.31 177 ALA A C 1
ATOM 1348 O O . ALA A 1 177 ? -15.269 8.257 13.307 1.00 91.31 177 ALA A O 1
ATOM 1349 N N . THR A 1 178 ? -13.846 8.692 14.980 1.00 91.25 178 THR A N 1
ATOM 1350 C CA . THR A 1 178 ? -14.247 10.088 15.196 1.00 91.25 178 THR A CA 1
ATOM 1351 C C . THR A 1 178 ? -13.037 11.003 15.023 1.00 91.25 178 THR A C 1
ATOM 1353 O O . THR A 1 178 ? -12.109 10.916 15.830 1.00 91.25 178 THR A O 1
ATOM 1356 N N . PRO A 1 179 ? -13.012 11.873 13.998 1.00 87.06 179 PRO A N 1
ATOM 1357 C CA . PRO A 1 179 ? -11.949 12.863 13.854 1.00 87.06 179 PRO A CA 1
ATOM 1358 C C . PRO A 1 179 ? -11.900 13.811 15.063 1.00 87.06 179 PRO A C 1
ATOM 1360 O O . PRO A 1 179 ? -12.936 14.311 15.501 1.00 87.06 179 PRO A O 1
ATOM 1363 N N . ASN A 1 180 ? -10.706 14.070 15.599 1.00 79.00 180 ASN A N 1
ATOM 1364 C CA . ASN A 1 180 ? -10.495 14.896 16.800 1.00 79.00 180 ASN A CA 1
ATOM 1365 C C . ASN A 1 180 ? -9.759 16.210 16.476 1.00 79.00 180 ASN A C 1
ATOM 1367 O O . ASN A 1 180 ? -8.841 16.645 17.166 1.00 79.00 180 ASN A O 1
ATOM 1371 N N . LEU A 1 181 ? -10.123 16.818 15.349 1.00 71.00 181 LEU A N 1
ATOM 1372 C CA . LEU A 1 181 ? -9.246 17.744 14.635 1.00 71.00 181 LEU A CA 1
ATOM 1373 C C . LEU A 1 181 ? -9.687 19.206 14.650 1.00 71.00 181 LEU A C 1
ATOM 1375 O O . LEU A 1 181 ? -8.938 20.040 14.160 1.00 71.00 181 LEU A O 1
ATOM 1379 N N . LEU A 1 182 ? -10.844 19.563 15.214 1.00 65.00 182 LEU A N 1
ATOM 1380 C CA . LEU A 1 182 ? -11.390 20.921 15.055 1.00 65.00 182 LEU A CA 1
ATOM 1381 C C . LEU A 1 182 ? -10.437 22.034 15.547 1.00 65.00 182 LEU A C 1
ATOM 1383 O O . LEU A 1 182 ? -10.359 23.098 14.935 1.00 65.00 182 LEU A O 1
ATOM 1387 N N . GLU A 1 183 ? -9.672 21.780 16.613 1.00 62.09 183 GLU A N 1
ATOM 1388 C CA . GLU A 1 183 ? -8.715 22.746 17.176 1.00 62.09 183 GLU A CA 1
ATOM 1389 C C . GLU A 1 183 ? -7.300 22.643 16.573 1.00 62.09 183 GLU A C 1
ATOM 1391 O O . GLU A 1 183 ? -6.604 23.653 16.438 1.00 62.09 183 GLU A O 1
ATOM 1396 N N . THR A 1 184 ? -6.876 21.449 16.150 1.00 58.91 184 THR A N 1
ATOM 1397 C CA . THR A 1 184 ? -5.570 21.212 15.501 1.00 58.91 184 THR A CA 1
ATOM 1398 C C . THR A 1 184 ? -5.582 21.66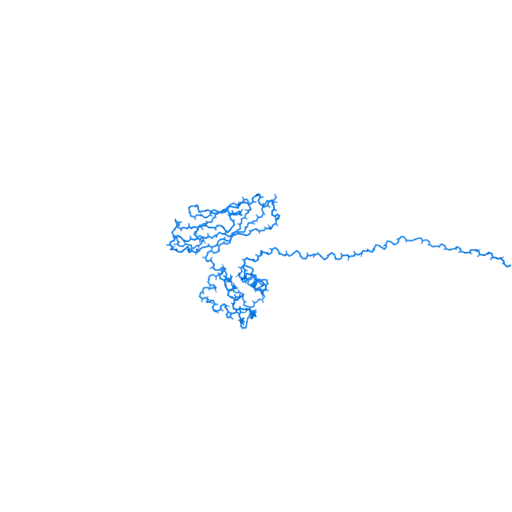0 14.033 1.00 58.91 184 THR A C 1
ATOM 1400 O O . THR A 1 184 ? -4.613 22.236 13.544 1.00 58.91 184 THR A O 1
ATOM 1403 N N . TYR A 1 185 ? -6.707 21.490 13.339 1.00 57.12 185 TYR A N 1
ATOM 1404 C CA . TYR A 1 185 ? -6.890 21.823 11.926 1.00 57.12 185 TYR A CA 1
ATOM 1405 C C . TYR A 1 185 ? -6.790 23.323 11.632 1.00 57.12 185 TYR A C 1
ATOM 1407 O O . TYR A 1 185 ? -6.121 23.721 10.681 1.00 57.12 185 TYR A O 1
ATOM 1415 N N . LYS A 1 186 ? -7.329 24.178 12.517 1.00 59.28 186 LYS A N 1
ATOM 1416 C CA . LYS A 1 186 ? -7.162 25.644 12.435 1.00 59.28 186 LYS A CA 1
ATOM 1417 C C . LYS A 1 186 ? -5.688 26.076 12.420 1.00 59.28 186 LYS A C 1
ATOM 1419 O O . LYS A 1 186 ? -5.370 27.140 11.895 1.00 59.28 186 LYS A O 1
ATOM 1424 N N . LYS A 1 187 ? -4.791 25.272 13.006 1.00 60.66 187 LYS A N 1
ATOM 1425 C CA . LYS A 1 187 ? -3.347 25.549 13.082 1.00 60.66 187 LYS A CA 1
ATOM 1426 C C . LYS A 1 187 ? -2.559 24.966 11.912 1.00 60.66 187 LYS A C 1
ATOM 1428 O O . LYS A 1 187 ? -1.526 25.529 11.562 1.00 60.66 187 LYS A O 1
ATOM 1433 N N . LEU A 1 188 ? -3.027 23.868 11.318 1.00 55.59 188 LEU A N 1
ATOM 1434 C CA . LEU A 1 188 ? -2.259 23.114 10.326 1.00 55.59 188 LEU A CA 1
ATOM 1435 C C . LEU A 1 188 ? -2.183 23.784 8.942 1.00 55.59 188 LEU A C 1
ATOM 1437 O O . LEU A 1 188 ? -1.255 23.464 8.206 1.00 55.59 188 LEU A O 1
ATOM 1441 N N . ARG A 1 189 ? -3.058 24.756 8.610 1.00 57.59 189 ARG A N 1
ATOM 1442 C CA . ARG A 1 189 ? -3.297 25.248 7.226 1.00 57.59 189 ARG A CA 1
ATOM 1443 C C . ARG A 1 189 ? -3.679 24.076 6.288 1.00 57.59 189 ARG A C 1
ATOM 1445 O O . ARG A 1 189 ? -3.310 22.939 6.547 1.00 57.59 189 ARG A O 1
ATOM 1452 N N . PRO A 1 190 ? -4.503 24.284 5.250 1.00 51.16 190 PRO A N 1
ATOM 1453 C CA . PRO A 1 190 ? -5.284 23.198 4.670 1.00 51.16 190 PRO A CA 1
ATOM 1454 C C . PRO A 1 190 ? -4.377 22.285 3.848 1.00 51.16 190 PRO A C 1
ATOM 1456 O O . PRO A 1 190 ? -4.157 22.532 2.663 1.00 51.16 190 PRO A O 1
ATOM 1459 N N . GLN A 1 191 ? -3.866 21.220 4.466 1.00 53.25 191 GLN A N 1
ATOM 1460 C CA . GLN A 1 191 ? -3.641 20.022 3.687 1.00 53.25 191 GLN A CA 1
ATOM 1461 C C . GLN A 1 191 ? -5.019 19.514 3.285 1.00 53.25 191 GLN A C 1
ATOM 1463 O O . GLN A 1 191 ? -5.888 19.343 4.143 1.00 53.25 191 GLN A O 1
ATOM 1468 N N . ARG A 1 192 ? -5.266 19.354 1.983 1.00 63.38 192 ARG A N 1
ATOM 1469 C CA . ARG A 1 192 ? -6.625 19.075 1.480 1.00 63.38 192 ARG A CA 1
ATOM 1470 C C . ARG A 1 192 ? -7.162 17.743 2.005 1.00 63.38 192 ARG A C 1
ATOM 1472 O O . ARG A 1 192 ? -8.377 17.548 2.040 1.00 63.38 192 ARG A O 1
ATOM 1479 N N . VAL A 1 193 ? -6.261 16.833 2.389 1.00 62.03 193 VAL A N 1
ATOM 1480 C CA . VAL A 1 193 ? -6.579 15.497 2.895 1.00 62.03 193 VAL A CA 1
ATOM 1481 C C . VAL A 1 193 ? -5.546 15.062 3.936 1.00 62.03 193 VAL A C 1
ATOM 1483 O O . VAL A 1 193 ? -4.366 14.954 3.623 1.00 62.03 193 VAL A O 1
ATOM 1486 N N . LEU A 1 194 ? -5.988 14.728 5.149 1.00 71.50 194 LEU A N 1
ATOM 1487 C CA . LEU A 1 194 ? -5.153 14.079 6.167 1.00 71.50 194 LEU A CA 1
ATOM 1488 C C . LEU A 1 194 ? -5.335 12.559 6.103 1.00 71.50 194 LEU A C 1
ATOM 1490 O O . LEU A 1 194 ? -6.461 12.070 5.983 1.00 71.50 194 LEU A O 1
ATOM 1494 N N . ARG A 1 195 ? -4.240 11.799 6.198 1.00 70.81 195 ARG A N 1
ATOM 1495 C CA . ARG A 1 195 ? -4.258 10.328 6.205 1.00 70.81 195 ARG A CA 1
ATOM 1496 C C . ARG A 1 195 ? -3.850 9.801 7.576 1.00 70.81 195 ARG A C 1
ATOM 1498 O O . ARG A 1 195 ? -2.868 10.250 8.148 1.00 70.81 195 ARG A O 1
ATOM 1505 N N . THR A 1 196 ? -4.589 8.818 8.069 1.00 73.50 196 THR A N 1
ATOM 1506 C CA . THR A 1 196 ? -4.236 8.036 9.259 1.00 73.50 196 THR A CA 1
ATOM 1507 C C . THR A 1 196 ? -4.764 6.612 9.106 1.00 73.50 196 THR A C 1
ATOM 1509 O O . THR A 1 196 ? -5.550 6.342 8.190 1.00 73.50 196 THR A O 1
ATOM 1512 N N . HIS A 1 197 ? -4.355 5.700 9.982 1.00 78.69 197 HIS A N 1
ATOM 1513 C CA . HIS A 1 197 ? -4.798 4.315 9.950 1.00 78.69 197 HIS A CA 1
ATOM 1514 C C . HIS A 1 197 ? -5.371 3.838 11.289 1.00 78.69 197 HIS A C 1
ATOM 1516 O O . HIS A 1 197 ? -4.953 4.271 12.364 1.00 78.69 197 HIS A O 1
ATOM 1522 N N . ILE A 1 198 ? -6.314 2.897 11.215 1.00 82.50 198 ILE A N 1
ATOM 1523 C CA . ILE A 1 198 ? -6.792 2.101 12.348 1.00 82.50 198 ILE A CA 1
ATOM 1524 C C . ILE A 1 198 ? -6.310 0.669 12.146 1.00 82.50 198 ILE A C 1
ATOM 1526 O O . ILE A 1 198 ? -6.586 0.045 11.124 1.00 82.50 198 ILE A O 1
ATOM 1530 N N . MET A 1 199 ? -5.607 0.147 13.137 1.00 78.94 199 MET A N 1
ATOM 1531 C CA . MET A 1 199 ? -5.077 -1.206 13.173 1.00 78.94 199 MET A CA 1
ATOM 1532 C C . MET A 1 199 ? -5.973 -2.094 14.039 1.00 78.94 199 MET A C 1
ATOM 1534 O O . MET A 1 199 ? -6.326 -1.710 15.157 1.00 78.94 199 MET A O 1
ATOM 1538 N N . VAL A 1 200 ? -6.331 -3.276 13.536 1.00 80.62 200 VAL A N 1
ATOM 1539 C CA . VAL A 1 200 ? -7.177 -4.262 14.228 1.00 80.62 200 VAL A CA 1
ATOM 1540 C C . VAL A 1 200 ? -6.358 -5.514 14.544 1.00 80.62 200 VAL A C 1
ATOM 1542 O O . VAL A 1 200 ? -5.714 -6.070 13.656 1.00 80.62 200 VAL A O 1
ATOM 1545 N N . TYR A 1 201 ? -6.407 -5.988 15.793 1.00 76.12 201 TYR A N 1
ATOM 1546 C CA . TYR A 1 201 ? -5.607 -7.124 16.282 1.00 76.12 201 TYR A CA 1
ATOM 1547 C C . TYR A 1 201 ? -6.458 -8.213 16.946 1.00 76.12 201 TYR A C 1
ATOM 1549 O O . TYR A 1 201 ? -7.472 -7.905 17.576 1.00 76.12 201 TYR A O 1
ATOM 1557 N N . SER A 1 202 ? -5.991 -9.468 16.890 1.00 73.75 202 SER A N 1
ATOM 1558 C CA . SER A 1 202 ? -6.513 -10.594 17.683 1.00 73.75 202 SER A CA 1
ATOM 1559 C C . SER A 1 202 ? -5.794 -10.729 19.022 1.00 73.75 202 SER A C 1
ATOM 1561 O O . SER A 1 202 ? -4.563 -10.717 19.085 1.00 73.75 202 SER A O 1
ATOM 1563 N N . ASN A 1 203 ? -6.566 -10.981 20.082 1.00 64.88 203 ASN A N 1
ATOM 1564 C CA . ASN A 1 203 ? -6.064 -11.295 21.420 1.00 64.88 203 ASN A CA 1
ATOM 1565 C C . ASN A 1 203 ? -5.970 -12.818 21.707 1.00 64.88 203 ASN A C 1
ATOM 1567 O O . ASN A 1 203 ? -5.812 -13.212 22.861 1.00 64.88 203 ASN A O 1
ATOM 1571 N N . LYS A 1 204 ? -6.138 -13.706 20.705 1.00 55.94 204 LYS A N 1
ATOM 1572 C CA . LYS A 1 204 ? -6.173 -15.176 20.912 1.00 55.94 204 LYS A CA 1
ATOM 1573 C C . LYS A 1 204 ? -4.802 -15.833 21.106 1.00 55.94 204 LYS A C 1
ATOM 1575 O O . LYS A 1 204 ? -4.732 -16.907 21.702 1.00 55.94 204 LYS A O 1
ATOM 1580 N N . THR A 1 205 ? -3.727 -15.243 20.600 1.00 49.09 205 THR A N 1
ATOM 1581 C CA . THR A 1 205 ? -2.381 -15.833 20.632 1.00 49.09 205 THR A CA 1
ATOM 1582 C C . THR A 1 205 ? -1.479 -15.094 21.621 1.00 49.09 205 THR A C 1
ATOM 1584 O O . THR A 1 205 ? -1.634 -13.898 21.829 1.00 49.09 205 THR A O 1
ATOM 1587 N N . LYS A 1 206 ? -0.491 -15.785 22.220 1.00 46.69 206 LYS A N 1
ATOM 1588 C CA . LYS A 1 206 ? 0.559 -15.171 23.076 1.00 46.69 206 LYS A CA 1
ATOM 1589 C C . LYS A 1 206 ? 1.340 -14.034 22.383 1.00 46.69 206 LYS A C 1
ATOM 1591 O O . LYS A 1 206 ? 2.082 -13.318 23.044 1.00 46.69 206 LYS A O 1
ATOM 1596 N N . HIS A 1 207 ? 1.156 -13.886 21.074 1.00 48.72 207 HIS A N 1
ATOM 1597 C CA . HIS A 1 207 ? 1.625 -12.789 20.243 1.00 48.72 207 HIS A CA 1
ATOM 1598 C C . HIS A 1 207 ? 0.407 -12.110 19.611 1.00 48.72 207 HIS A C 1
ATOM 1600 O O . HIS A 1 207 ? -0.451 -12.807 19.069 1.00 48.72 207 HIS A O 1
ATOM 1606 N N . GLU A 1 208 ? 0.314 -10.784 19.688 1.00 56.22 208 GLU A N 1
ATOM 1607 C CA . GLU A 1 208 ? -0.762 -10.018 19.050 1.00 56.22 208 GLU A CA 1
ATOM 1608 C C . GLU A 1 208 ? -0.676 -10.209 17.529 1.00 56.22 208 GLU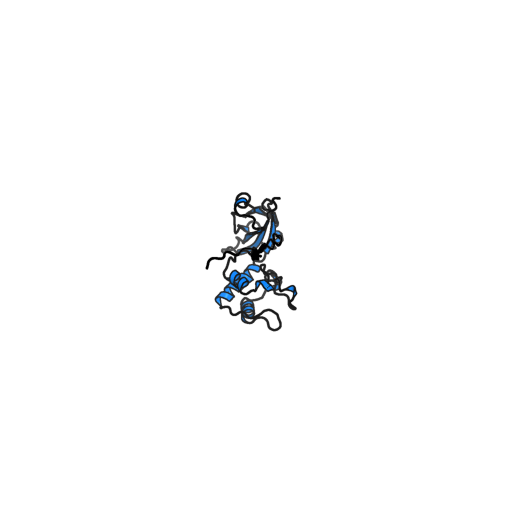 A C 1
ATOM 1610 O O . GLU A 1 208 ? 0.316 -9.840 16.901 1.00 56.22 208 GLU A O 1
ATOM 1615 N N . LYS A 1 209 ? -1.690 -10.846 16.933 1.00 59.69 209 LYS A N 1
ATOM 1616 C CA . LYS A 1 209 ? -1.753 -11.055 15.482 1.00 59.69 209 LYS A CA 1
ATOM 1617 C C . LYS A 1 209 ? -2.508 -9.892 14.848 1.00 59.69 209 LYS A C 1
ATOM 1619 O O . LYS A 1 209 ? -3.635 -9.606 15.249 1.00 59.69 209 LYS A O 1
ATOM 1624 N N . TYR A 1 210 ? -1.901 -9.257 13.852 1.00 64.88 210 TYR A N 1
ATOM 1625 C CA . TYR A 1 210 ? -2.554 -8.247 13.024 1.00 64.88 210 TYR A CA 1
ATOM 1626 C C . TYR A 1 210 ? -3.655 -8.880 12.160 1.00 64.88 210 TYR A C 1
ATOM 1628 O O . TYR A 1 210 ? -3.417 -9.926 11.553 1.00 64.88 210 TYR A O 1
ATOM 1636 N N . LEU A 1 211 ? -4.843 -8.271 12.122 1.00 66.56 211 LEU A N 1
ATOM 1637 C CA . LEU A 1 211 ? -6.005 -8.789 11.393 1.00 66.56 211 LEU A CA 1
ATOM 1638 C C . LEU A 1 211 ? -6.448 -7.886 10.240 1.00 66.56 211 LEU A C 1
ATOM 1640 O O . LEU A 1 211 ? -6.753 -8.414 9.183 1.00 66.56 211 LEU A O 1
ATOM 1644 N N . ALA A 1 212 ? -6.481 -6.562 10.432 1.00 68.12 212 ALA A N 1
ATOM 1645 C CA . ALA A 1 212 ? -6.970 -5.614 9.425 1.00 68.12 212 ALA A CA 1
ATOM 1646 C C . ALA A 1 212 ? -6.364 -4.215 9.582 1.00 68.12 212 ALA A C 1
ATOM 1648 O O . ALA A 1 212 ? -6.120 -3.775 10.710 1.00 68.12 212 ALA A O 1
ATOM 1649 N N . LEU A 1 213 ? -6.212 -3.506 8.455 1.00 68.50 213 LEU A N 1
ATOM 1650 C CA . LEU A 1 213 ? -5.733 -2.123 8.367 1.00 68.50 213 LEU A CA 1
ATOM 1651 C C . LEU A 1 213 ? -6.797 -1.237 7.720 1.00 68.50 213 LEU A C 1
ATOM 1653 O O . LEU A 1 213 ? -7.143 -1.417 6.563 1.00 68.50 213 LEU A O 1
ATOM 1657 N N . ILE A 1 214 ? -7.289 -0.220 8.411 1.00 77.00 214 ILE A N 1
ATOM 1658 C CA . ILE A 1 214 ? -8.280 0.700 7.844 1.00 77.00 214 ILE A CA 1
ATOM 1659 C C . ILE A 1 214 ? -7.607 2.042 7.597 1.00 77.00 214 ILE A C 1
ATOM 1661 O O . ILE A 1 214 ? -7.268 2.740 8.549 1.00 77.00 214 ILE A O 1
ATOM 1665 N N . ALA A 1 215 ? -7.432 2.430 6.337 1.00 72.44 215 ALA A N 1
ATOM 1666 C CA . ALA A 1 215 ? -6.949 3.762 5.991 1.00 72.44 215 ALA A CA 1
ATOM 1667 C C . ALA A 1 215 ? -8.091 4.776 6.033 1.00 72.44 215 ALA A C 1
ATOM 1669 O O . ALA A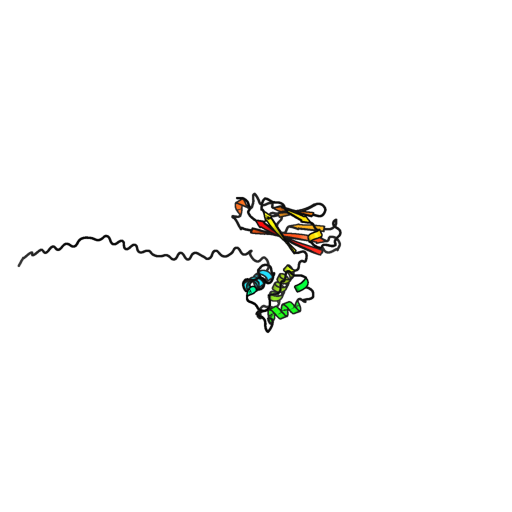 1 215 ? -9.089 4.632 5.329 1.00 72.44 215 ALA A O 1
ATOM 1670 N N . VAL A 1 216 ? -7.928 5.845 6.806 1.00 77.75 216 VAL A N 1
ATOM 1671 C CA . VAL A 1 216 ? -8.906 6.926 6.934 1.00 77.75 216 VAL A CA 1
ATOM 1672 C C . VAL A 1 216 ? -8.339 8.194 6.307 1.00 77.75 216 VAL A C 1
ATOM 1674 O O . VAL A 1 216 ? -7.291 8.698 6.709 1.00 77.75 216 VAL A O 1
ATOM 1677 N N . ARG A 1 217 ? -9.045 8.700 5.296 1.00 78.88 217 ARG A N 1
ATOM 1678 C CA . ARG A 1 217 ? -8.769 9.955 4.592 1.00 78.88 217 ARG A CA 1
ATOM 1679 C C . ARG A 1 217 ? -9.753 11.013 5.084 1.00 78.88 217 ARG A C 1
ATOM 1681 O O . ARG A 1 217 ? -10.953 10.885 4.842 1.00 78.88 217 ARG A O 1
ATOM 1688 N N . ILE A 1 218 ? -9.249 12.021 5.787 1.00 78.62 218 ILE A N 1
ATOM 1689 C CA . ILE A 1 218 ? -10.033 13.085 6.418 1.00 78.62 218 ILE A CA 1
ATOM 1690 C C . ILE A 1 218 ? -9.942 14.343 5.556 1.00 78.62 218 ILE A C 1
ATOM 1692 O O . ILE A 1 218 ? -8.847 14.839 5.304 1.00 78.62 218 ILE A O 1
ATOM 1696 N N . PHE A 1 219 ? -11.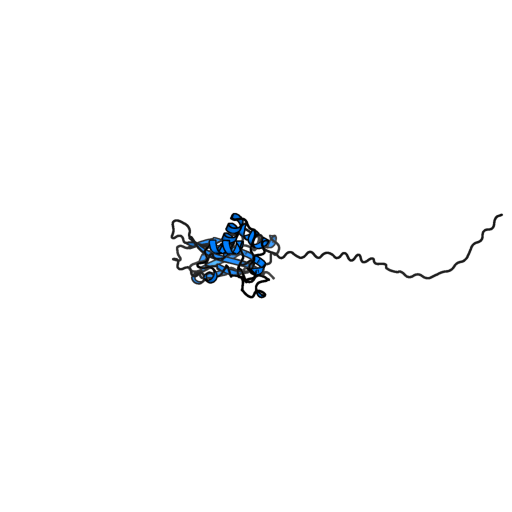088 14.848 5.112 1.00 77.50 219 PHE A N 1
ATOM 1697 C CA . PHE A 1 219 ? -11.204 16.026 4.254 1.00 77.50 219 PHE A CA 1
ATOM 1698 C C . PHE A 1 219 ? -11.669 17.242 5.048 1.00 77.50 219 PHE A C 1
ATOM 1700 O O . PHE A 1 219 ? -12.443 17.115 6.005 1.00 77.50 219 PHE A O 1
ATOM 1707 N N . ASP A 1 220 ? -11.251 18.421 4.597 1.00 76.94 220 ASP A N 1
ATOM 1708 C CA . ASP A 1 220 ? -11.920 19.656 4.980 1.00 76.94 220 ASP A CA 1
ATOM 1709 C C . ASP A 1 220 ? -13.222 19.803 4.204 1.00 76.94 220 ASP A C 1
ATOM 1711 O O . ASP A 1 220 ? -13.229 19.859 2.976 1.00 76.94 220 ASP A O 1
ATOM 1715 N N . CYS A 1 221 ? -14.319 19.829 4.945 1.00 75.38 221 CYS A N 1
ATOM 1716 C CA . CYS A 1 221 ? -15.666 19.993 4.412 1.00 75.38 221 CYS A CA 1
ATOM 1717 C C . CYS A 1 221 ? -16.360 21.203 5.053 1.00 75.38 221 CYS A C 1
ATOM 1719 O O . CYS A 1 221 ? -17.587 21.287 5.027 1.00 75.38 221 CYS A O 1
ATOM 1721 N N . ILE A 1 222 ? -15.598 22.076 5.718 1.00 68.50 222 ILE A N 1
ATOM 1722 C CA . ILE A 1 222 ? -16.110 23.302 6.320 1.00 68.50 222 ILE A CA 1
ATOM 1723 C C . ILE A 1 222 ? -16.079 24.367 5.217 1.00 68.50 222 ILE A C 1
ATOM 1725 O O . ILE A 1 222 ? -15.027 24.938 4.938 1.00 68.50 222 ILE A O 1
ATOM 1729 N N . GLU A 1 223 ? -17.218 24.564 4.549 1.00 57.81 223 GLU A N 1
ATOM 1730 C CA . GLU A 1 223 ? -17.449 25.710 3.650 1.00 57.81 223 GLU A CA 1
ATOM 1731 C C . GLU A 1 223 ? -17.539 27.035 4.422 1.00 57.81 223 GLU A C 1
ATOM 1733 O O . GLU A 1 223 ? -18.116 27.044 5.539 1.00 57.81 223 GLU A O 1
#

Foldseek 3Di:
DDDDDDDDDDDDDDDPDPPPPPPPPPPVVPPPPPPDPPDPFLLLVCCVVVPVCQQCNSLSQRPHVCQVVWPDGDQRLLDCVSCPPQDLVNQLCCQQQNDPPTPRHHDPDDPVNSVSNSVVSCVSPLQQEAEEEEELQDKDKAFLVSSVDPDDLVFKDKDKPCCCQWDWDDDPRIIIIHGNPPVVCVVPDDPQKDKIKMWMWGPPDPDTHTRYIYIYIYGHPPD

Nearest PDB structures (foldseek):
  7y4p-assembly1_A  TM=4.819E-01  e=1.946E-02  Homo sapiens
  5l5l-assembly1_A  TM=4.477E-01  e=2.068E-02  Mus musculus
  3k5s-assembly1_B  TM=5.118E-01  e=5.844E-02  Gallus gallus
  4lzk-assembly1_E  TM=3.146E-01  e=2.337E-02  Burkholderia cenocepacia J2315
  4wwu-asse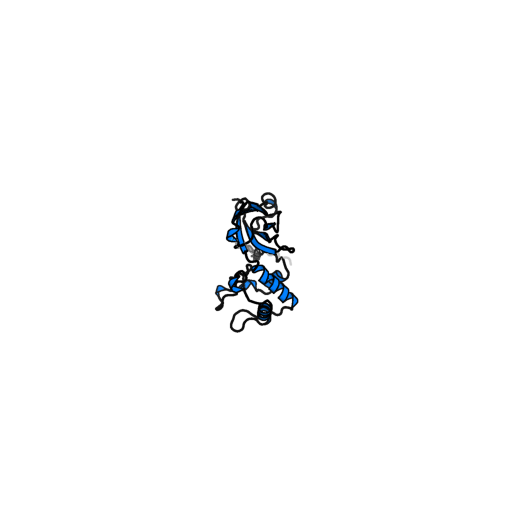mbly2_H  TM=2.464E-01  e=1.401E+00  Saccharomyces cerevisiae S288C

Secondary structure (DSSP, 8-state):
-----------------------------------PPPPSSHHHHHHHHTTTHHHH-TTSSS--TTGGG-SSPPP-TT-HHHHTT--HHHHHHHHHH--TTSS-------HHHHHHHHHHHHHTT-S--EEEEEETT--EEEEGGGGT--S-GGGEEEEES-TTTEEEEEETTEEEEEE--HHHHHHH---SEEEEEEEEEESSSSS-EEEEEEEEEEE----

Mean predicted aligned error: 16.74 Å

Solvent-accessible surface area (backbone atoms only — not comparable to full-atom values): 13518 Å² total; per-residue (Å²): 143,85,80,92,79,84,87,87,88,82,88,79,82,89,77,92,73,83,78,74,78,74,75,74,69,74,69,76,73,71,77,76,72,76,90,68,81,77,66,91,45,72,16,44,43,50,36,52,75,71,46,47,30,42,31,23,20,93,79,28,60,17,66,10,90,51,17,88,80,42,96,66,68,41,70,31,41,51,37,60,85,75,46,61,92,64,51,69,67,57,54,49,49,35,46,52,62,19,42,91,97,57,91,50,62,55,45,98,64,55,74,65,58,45,52,34,31,49,52,45,50,50,61,47,48,48,72,23,70,44,80,43,79,40,37,46,90,41,68,48,77,42,58,48,74,82,39,76,62,94,63,68,77,94,41,64,48,74,45,44,78,43,59,74,50,30,43,64,44,80,57,88,69,26,40,40,38,35,50,54,30,79,76,57,51,77,70,65,57,88,64,72,61,46,79,46,42,38,41,33,30,39,66,87,48,105,55,80,41,82,54,31,34,34,38,39,37,35,28,79,72,85,127

Radius of gyration: 30.24 Å; Cα contacts (8 Å, |Δi|>4): 327; chains: 1; bounding box: 61×107×59 Å

Sequence (223 aa):
MSRRIMPVLAAVTGVLLFLGVCLATTTYRGHTSVEEPQPTSDGQLIFEDAGCVMCHGYQGMGDGLLADGLETKPRDFTSFEAMKGIPDSRIRDVIRNGIAGTAMPSFKLTENQIADVISYIRSFLADSYLTIKTCINAPITIDLKTLDIDEDRGKLKLNAEHPELLDAKLVGNHIKATPNLLETYKKLRPQRVLRTHIMVYSNKTKHEKYLALIAVRIFDCIE

pLDDT: mean 74.71, std 17.92, range [33.5, 98.44]